Protein AF-A0AAU9IKX8-F1 (afdb_monomer_lite)

Foldseek 3Di:
DFFKKWKWWAAKFQDPDDLQQKKKFKDWPNRTQDIDRHDDPDDDTDTGIDTQFTKIKIFMDGNVGRPDTQWMAIETSPQDDAWAKDKDATGRDDPRYDDHDDPDHDRTIIIMTMHGPDPPPPPPPPPPDPDDDDDDDDPPPPPCPDDPDPPPDVDDDDVVVVVVVVVVVVVVVVVVVVVVVVVVVVVVVVVVVVVVVVVVVVVVVVVVVVVVVVVVVVVVVVVVVVVVVVVVVVVVVVVVVVVVVVVVVVVVVVVVVVVVVVVVVVVVVVVVVVVVVVVVVVVVVVVVVVVVVVVVVVVVVVVVVVVVVVVDDDDDDDDDDDDDPPVVVVVVVVVVVVVVVVVVVPPDD

Secondary structure (DSSP, 8-state):
---EEEEEEEEEES-SS-GGGEEEEEEETTEEEEEEPPPPTTS---PEEEESSSEEEEEEEESS-TT-EEEEEEEEGGGS-SEEEEEEE-BSSS--EESS--SS--SSEEEEEEEE-----------S--S---S------------------SS---HHHHHHHHHHHHHHHHHHHHHHHHHHHHHHHHHHHHHHHHHHHHHHHHHHHHHHHHHHHHHHHHHHHHHHHHHHHHHHHHHHHHHHHHHHHHHHHHHHHHHHHHHHHHHHHHHHHHHHHHHHHHHHHHHHHHHHHHHHHHHHHHHHHHHHHHT-S----------SSHHHHHHHHHHHHHHHHHSSSSS--

pLDDT: mean 78.67, std 20.87, range [32.53, 98.12]

Radius of gyration: 62.87 Å; chains: 1; bounding box: 114×40×208 Å

Structure (mmCIF, N/CA/C/O backbone):
data_AF-A0AAU9IKX8-F1
#
_entry.id   AF-A0AAU9IKX8-F1
#
loop_
_atom_site.group_PDB
_atom_site.id
_atom_site.type_symbol
_atom_site.label_atom_id
_atom_site.label_alt_id
_atom_site.label_comp_id
_atom_site.label_asym_id
_atom_site.label_entity_id
_atom_site.label_seq_id
_atom_site.pdbx_PDB_ins_code
_atom_site.Cartn_x
_atom_site.Cartn_y
_atom_site.Cartn_z
_atom_site.occupancy
_atom_site.B_iso_or_equiv
_atom_site.auth_seq_id
_atom_site.auth_comp_id
_atom_site.auth_asym_id
_atom_site.auth_atom_id
_atom_site.pdbx_PDB_model_num
ATOM 1 N N . MET A 1 1 ? 13.916 21.596 -32.631 1.00 48.94 1 MET A N 1
ATOM 2 C CA . MET A 1 1 ? 12.649 22.191 -32.149 1.00 48.94 1 MET A CA 1
ATOM 3 C C . MET A 1 1 ? 12.090 21.261 -31.090 1.00 48.94 1 MET A C 1
ATOM 5 O O . MET A 1 1 ? 12.202 20.059 -31.276 1.00 48.94 1 MET A O 1
ATOM 9 N N . LEU A 1 2 ? 11.573 21.786 -29.978 1.00 57.31 2 LEU A N 1
ATOM 10 C CA . LEU A 1 2 ? 10.832 20.969 -29.014 1.00 57.31 2 LEU A CA 1
ATOM 11 C C . LEU A 1 2 ? 9.481 20.627 -29.642 1.00 57.31 2 LEU A C 1
ATOM 13 O O . LEU A 1 2 ? 8.719 21.532 -29.983 1.00 57.31 2 LEU A O 1
ATOM 17 N N . ASP A 1 3 ? 9.218 19.340 -29.833 1.00 81.25 3 ASP A N 1
ATOM 18 C CA . ASP A 1 3 ? 7.903 18.874 -30.254 1.00 81.25 3 ASP A CA 1
ATOM 19 C C . ASP A 1 3 ? 6.925 19.008 -29.079 1.00 81.25 3 ASP A C 1
ATOM 21 O O . ASP A 1 3 ? 7.287 18.827 -27.914 1.00 81.25 3 ASP A O 1
ATOM 25 N N . PHE A 1 4 ? 5.677 19.356 -29.378 1.00 86.19 4 PHE A N 1
ATOM 26 C CA . PHE A 1 4 ? 4.633 19.549 -28.375 1.00 86.19 4 PHE A CA 1
ATOM 27 C C . PHE A 1 4 ? 3.416 18.686 -28.695 1.00 86.19 4 PHE A C 1
ATOM 29 O O . PHE A 1 4 ? 3.107 18.429 -29.860 1.00 86.19 4 PHE A O 1
ATOM 36 N N . ILE A 1 5 ? 2.707 18.286 -27.646 1.00 88.50 5 ILE A N 1
ATOM 37 C CA . ILE A 1 5 ? 1.466 17.520 -27.710 1.00 88.50 5 ILE A CA 1
ATOM 38 C C . ILE A 1 5 ? 0.361 18.381 -27.101 1.00 88.50 5 ILE A C 1
ATOM 40 O O . ILE A 1 5 ? 0.536 18.935 -26.016 1.00 88.50 5 ILE A O 1
ATOM 44 N N . ASP A 1 6 ? -0.766 18.496 -27.797 1.00 88.62 6 ASP A N 1
ATOM 45 C CA . ASP A 1 6 ? -1.966 19.122 -27.253 1.00 88.62 6 ASP A CA 1
ATOM 46 C C . ASP A 1 6 ? -2.792 18.026 -26.559 1.00 88.62 6 ASP A C 1
ATOM 48 O O . ASP A 1 6 ? -3.198 17.044 -27.185 1.00 88.62 6 ASP A O 1
ATOM 52 N N . LEU A 1 7 ? -3.004 18.173 -25.252 1.00 88.56 7 LEU A N 1
ATOM 53 C CA . LEU A 1 7 ? -3.772 17.248 -24.424 1.00 88.56 7 LEU A CA 1
ATOM 54 C C . LEU A 1 7 ? -5.061 17.878 -23.937 1.00 88.56 7 LEU A C 1
ATOM 56 O O . LEU A 1 7 ? -5.092 19.034 -23.525 1.00 88.56 7 LEU A O 1
ATOM 60 N N . GLN A 1 8 ? -6.105 17.068 -23.873 1.00 87.31 8 GLN A N 1
ATOM 61 C CA . GLN A 1 8 ? -7.363 17.469 -23.281 1.00 87.31 8 GLN A CA 1
ATOM 62 C C . GLN A 1 8 ? -7.895 16.383 -22.359 1.00 87.31 8 GLN A C 1
ATOM 64 O O . GLN A 1 8 ? -7.927 15.210 -22.720 1.00 87.31 8 GLN A O 1
ATOM 69 N N . VAL A 1 9 ? -8.353 16.784 -21.176 1.00 87.44 9 VAL A N 1
ATOM 70 C CA . VAL A 1 9 ? -9.091 15.908 -20.267 1.00 87.44 9 VAL A CA 1
ATOM 71 C C . VAL A 1 9 ? -10.572 15.970 -20.626 1.00 87.44 9 VAL A C 1
ATOM 73 O O . VAL A 1 9 ? -11.154 17.051 -20.662 1.00 87.44 9 VAL A O 1
ATOM 76 N N . ILE A 1 10 ? -11.169 14.812 -20.906 1.00 85.25 10 ILE A N 1
ATOM 77 C CA . ILE A 1 10 ? -12.567 14.703 -21.334 1.00 85.25 10 ILE A CA 1
ATOM 78 C C . ILE A 1 10 ? -13.464 14.386 -20.140 1.00 85.25 10 ILE A C 1
ATOM 80 O O . ILE A 1 10 ? -14.397 15.131 -19.862 1.00 85.25 10 ILE A O 1
ATOM 84 N N . ARG A 1 11 ? -13.183 13.289 -19.427 1.00 86.19 11 ARG A N 1
ATOM 85 C CA . ARG A 1 11 ? -13.995 12.828 -18.289 1.00 86.19 11 ARG A CA 1
ATOM 86 C C . ARG A 1 11 ? -13.206 11.941 -17.331 1.00 86.19 11 ARG A C 1
ATOM 88 O O . ARG A 1 11 ? -12.179 11.382 -17.712 1.00 86.19 11 ARG A O 1
ATOM 95 N N . ILE A 1 12 ? -13.730 11.775 -16.121 1.00 88.00 12 ILE A N 1
ATOM 96 C CA . ILE A 1 12 ? -13.229 10.855 -15.092 1.00 88.00 12 ILE A CA 1
ATOM 97 C C . ILE A 1 12 ? -14.340 9.876 -14.725 1.00 88.00 12 ILE A C 1
ATOM 99 O O . ILE A 1 12 ? -15.501 10.267 -14.647 1.00 88.00 12 ILE A O 1
ATOM 103 N N . GLU A 1 13 ? -13.978 8.617 -14.493 1.00 88.69 13 GLU A N 1
ATOM 104 C CA . GLU A 1 13 ? -14.878 7.572 -14.004 1.00 88.69 13 GLU A CA 1
ATOM 105 C C . GLU A 1 13 ? -14.294 6.884 -12.762 1.00 88.69 13 GLU A C 1
ATOM 107 O O . GLU A 1 13 ? -13.076 6.856 -12.570 1.00 88.69 13 GLU A O 1
ATOM 112 N N . GLY A 1 14 ? -15.177 6.311 -11.936 1.00 83.94 14 GLY A N 1
ATOM 113 C CA . GLY A 1 14 ? -14.803 5.477 -10.788 1.00 83.94 14 GLY A CA 1
ATOM 114 C C . GLY A 1 14 ? -14.419 6.233 -9.516 1.00 83.94 14 GLY A C 1
ATOM 115 O O . GLY A 1 14 ? -13.863 5.629 -8.606 1.00 83.94 14 GLY A O 1
ATOM 116 N N . ILE A 1 15 ? -14.701 7.534 -9.439 1.00 84.50 15 ILE A N 1
ATOM 117 C CA . ILE A 1 15 ? -14.498 8.351 -8.239 1.00 84.50 15 ILE A CA 1
ATOM 118 C C . ILE A 1 15 ? -15.866 8.668 -7.615 1.00 84.50 15 ILE A C 1
ATOM 120 O O . ILE A 1 15 ? -16.775 9.086 -8.326 1.00 84.50 15 ILE A O 1
ATOM 124 N N . GLU A 1 16 ? -16.005 8.499 -6.296 1.00 82.25 16 GLU A N 1
ATOM 125 C CA . GLU A 1 16 ? -17.230 8.779 -5.516 1.00 82.25 16 GLU A CA 1
ATOM 126 C C . GLU A 1 16 ? -17.467 10.289 -5.286 1.00 82.25 16 GLU A C 1
ATOM 128 O O . GLU A 1 16 ? -17.762 10.727 -4.178 1.00 82.25 16 GLU A O 1
ATOM 133 N N . TYR A 1 17 ? -17.300 11.110 -6.322 1.00 82.44 17 TYR A N 1
ATOM 134 C CA . TYR A 1 17 ? -17.540 12.555 -6.282 1.00 82.44 17 TYR A CA 1
ATOM 135 C C . TYR A 1 17 ? -18.200 13.008 -7.585 1.00 82.44 17 TYR A C 1
ATOM 137 O O . TYR A 1 17 ? -17.983 12.403 -8.638 1.00 82.44 17 TYR A O 1
ATOM 145 N N . ASP A 1 18 ? -18.992 14.082 -7.523 1.00 79.38 18 ASP A N 1
ATOM 146 C CA . ASP A 1 18 ? -19.549 14.704 -8.724 1.00 79.38 18 ASP A CA 1
ATOM 147 C C . ASP A 1 18 ? -18.392 15.205 -9.616 1.00 79.38 18 ASP A C 1
ATOM 149 O O . ASP A 1 18 ? -17.493 15.888 -9.115 1.00 79.38 18 ASP A O 1
ATOM 153 N N . PRO A 1 19 ? -18.368 14.892 -10.927 1.00 73.75 19 PRO A N 1
ATOM 154 C CA . PRO A 1 19 ? -17.383 15.438 -11.858 1.00 73.75 19 PRO A CA 1
ATOM 155 C C . PRO A 1 19 ? -17.226 16.965 -11.797 1.00 73.75 19 PRO A C 1
ATOM 157 O O . PRO A 1 19 ? -16.128 17.458 -12.053 1.00 73.75 19 PRO A O 1
ATOM 160 N N . ALA A 1 20 ? -18.286 17.703 -11.439 1.00 75.88 20 ALA A N 1
ATOM 161 C CA . ALA A 1 20 ? -18.247 19.156 -11.264 1.00 75.88 20 ALA A CA 1
ATOM 162 C C . ALA A 1 20 ? -17.374 19.607 -10.075 1.00 75.88 20 ALA A C 1
ATOM 164 O O . ALA A 1 20 ? -16.798 20.697 -10.109 1.00 75.88 20 ALA A O 1
ATOM 165 N N . ASP A 1 21 ? -17.224 18.753 -9.062 1.00 84.31 21 ASP A N 1
ATOM 166 C CA . ASP A 1 21 ? -16.433 19.012 -7.856 1.00 84.31 21 ASP A CA 1
ATOM 167 C C . ASP A 1 21 ? -14.983 18.533 -7.982 1.00 84.31 21 ASP A C 1
ATOM 169 O O . ASP A 1 21 ? -14.194 18.643 -7.037 1.00 84.31 21 ASP A O 1
ATOM 173 N N . LEU A 1 22 ? -14.604 18.007 -9.147 1.00 85.38 22 LEU A N 1
ATOM 174 C CA . LEU A 1 22 ? -13.273 17.485 -9.407 1.00 85.38 22 LEU A CA 1
ATOM 175 C C . LEU A 1 22 ? -12.443 18.452 -10.244 1.00 85.38 22 LEU A C 1
ATOM 177 O O . LEU A 1 22 ? -12.910 19.144 -11.146 1.00 85.38 22 LEU A O 1
ATOM 181 N N . SER A 1 23 ? -11.146 18.457 -9.969 1.00 87.00 23 SER A N 1
ATOM 182 C CA . SER A 1 23 ? -10.163 19.131 -10.801 1.00 87.00 23 SER A CA 1
ATOM 183 C C . SER A 1 23 ? -8.954 18.246 -11.038 1.00 87.00 23 SER A C 1
ATOM 185 O O . SER A 1 23 ? -8.508 17.542 -10.133 1.00 87.00 23 SER A O 1
ATOM 187 N N . VAL A 1 24 ? -8.424 18.301 -12.256 1.00 88.81 24 VAL A N 1
ATOM 188 C CA . VAL A 1 24 ? -7.219 17.588 -12.672 1.00 88.81 24 VAL A CA 1
ATOM 189 C C . VAL A 1 24 ? -6.121 18.602 -12.921 1.00 88.81 24 VAL A C 1
ATOM 191 O O . VAL A 1 24 ? -6.215 19.431 -13.826 1.00 88.81 24 VAL A O 1
ATOM 194 N N . SER A 1 25 ? -5.064 18.526 -12.131 1.00 89.69 25 SER A N 1
ATOM 195 C CA . SER A 1 25 ? -3.839 19.277 -12.378 1.00 89.69 25 SER A CA 1
ATOM 196 C C . SER A 1 25 ? -2.896 18.443 -13.238 1.00 89.69 25 SER A C 1
ATOM 198 O O . SER A 1 25 ? -2.649 17.278 -12.927 1.00 89.69 25 SER A O 1
ATOM 200 N N . LEU A 1 26 ? -2.361 19.047 -14.299 1.00 90.00 26 LEU A N 1
ATOM 201 C CA . LEU A 1 26 ? -1.298 18.474 -15.120 1.00 90.00 26 LEU A CA 1
ATOM 202 C C . LEU A 1 26 ? 0.035 19.057 -14.658 1.00 90.00 26 LEU A C 1
ATOM 204 O O . LEU A 1 26 ? 0.249 20.272 -14.716 1.00 90.00 26 LEU A O 1
ATOM 208 N N . ILE A 1 27 ? 0.928 18.187 -14.205 1.00 89.62 27 ILE A N 1
ATOM 209 C CA . ILE A 1 27 ? 2.244 18.540 -13.680 1.00 89.62 27 ILE A CA 1
ATOM 210 C C . ILE A 1 27 ? 3.300 17.895 -14.575 1.00 89.62 27 ILE A C 1
ATOM 212 O O . ILE A 1 27 ? 3.215 16.709 -14.877 1.00 89.62 27 ILE A O 1
ATOM 216 N N . THR A 1 28 ? 4.302 18.661 -14.993 1.00 88.12 28 THR A N 1
ATOM 217 C CA . THR A 1 28 ? 5.484 18.135 -15.690 1.00 88.12 28 THR A CA 1
ATOM 218 C C . THR A 1 28 ? 6.737 18.630 -15.001 1.00 88.12 28 THR A C 1
ATOM 220 O O . THR A 1 28 ? 6.802 19.818 -14.680 1.00 88.12 28 THR A O 1
ATOM 223 N N . ASP A 1 29 ? 7.730 17.766 -14.799 1.00 79.12 29 ASP A N 1
ATOM 224 C CA . ASP A 1 29 ? 9.023 18.137 -14.203 1.00 79.12 29 ASP A CA 1
ATOM 225 C C . ASP A 1 29 ? 8.860 19.002 -12.931 1.00 79.12 29 ASP A C 1
ATOM 227 O O . ASP A 1 29 ? 9.505 20.035 -12.753 1.00 79.12 29 ASP A O 1
ATOM 231 N N . SER A 1 30 ? 7.920 18.602 -12.064 1.00 76.31 30 SER A N 1
ATOM 232 C CA . SER A 1 30 ? 7.558 19.284 -10.808 1.00 76.31 30 SER A CA 1
ATOM 233 C C . SER A 1 30 ? 6.915 20.675 -10.949 1.00 76.31 30 SER A C 1
ATOM 235 O O . SER A 1 30 ? 6.784 21.399 -9.961 1.00 76.31 30 SER A O 1
ATOM 237 N N . LYS A 1 31 ? 6.455 21.056 -12.146 1.00 84.25 31 LYS A N 1
ATOM 238 C CA . LYS A 1 31 ? 5.725 22.305 -12.403 1.00 84.25 31 LYS A CA 1
ATOM 239 C C . LYS A 1 31 ? 4.304 22.031 -12.888 1.00 84.25 31 LYS A C 1
ATOM 241 O O . LYS A 1 31 ? 4.094 21.303 -13.852 1.00 84.25 31 LYS A O 1
ATOM 246 N N . CYS A 1 32 ? 3.319 22.665 -12.253 1.00 84.94 32 CYS A N 1
ATOM 247 C CA . CYS A 1 32 ? 1.939 22.653 -12.736 1.00 84.94 32 CYS A CA 1
ATOM 248 C C . CYS A 1 32 ? 1.845 23.461 -14.042 1.00 84.94 32 CYS A C 1
ATOM 250 O O . CYS A 1 32 ? 2.102 24.667 -14.038 1.00 84.94 32 CYS A O 1
ATOM 252 N N . ILE A 1 33 ? 1.511 22.797 -15.151 1.00 85.19 33 ILE A N 1
ATOM 253 C CA . ILE A 1 33 ? 1.313 23.441 -16.460 1.00 85.19 33 ILE A CA 1
ATOM 254 C C . ILE A 1 33 ? -0.120 23.956 -16.594 1.00 85.19 33 ILE A C 1
ATOM 256 O O . ILE A 1 33 ? -0.352 24.985 -17.225 1.00 85.19 33 ILE A O 1
ATOM 260 N N . GLY A 1 34 ? -1.089 23.266 -15.998 1.00 80.81 34 GLY A N 1
ATOM 261 C CA . GLY A 1 34 ? -2.477 23.686 -16.085 1.00 80.81 34 GLY A CA 1
ATOM 262 C C . GLY A 1 34 ? -3.403 22.871 -15.204 1.00 80.81 34 GLY A C 1
ATOM 263 O O . GLY A 1 34 ? -3.072 21.775 -14.753 1.00 80.81 34 GLY A O 1
ATOM 264 N N . LYS A 1 35 ? -4.581 23.440 -14.969 1.00 81.25 35 LYS A N 1
ATOM 265 C CA . LYS A 1 35 ? -5.670 22.821 -14.222 1.00 81.25 35 LYS A CA 1
ATOM 266 C C . LYS A 1 35 ? -6.876 22.723 -15.144 1.00 81.25 35 LYS A C 1
ATOM 268 O O . LYS A 1 35 ? -7.284 23.725 -15.725 1.00 81.25 35 LYS A O 1
ATOM 273 N N . VAL A 1 36 ? -7.417 21.521 -15.280 1.00 79.94 36 VAL A N 1
ATOM 274 C CA . VAL A 1 36 ? -8.594 21.229 -16.099 1.00 79.94 36 VAL A CA 1
ATOM 275 C C . VAL A 1 36 ? -9.702 20.733 -15.193 1.00 79.94 36 VAL A C 1
ATOM 277 O O . VAL A 1 36 ? -9.460 19.991 -14.242 1.00 79.94 36 VAL A O 1
ATOM 280 N N . TYR A 1 37 ? -10.923 21.137 -15.500 1.00 76.56 37 TYR A N 1
ATOM 281 C CA . TYR A 1 37 ? -12.118 20.612 -14.863 1.00 76.56 37 TYR A CA 1
ATOM 282 C C . TYR A 1 37 ? -12.714 19.575 -15.819 1.00 76.56 37 TYR A C 1
ATOM 284 O O . TYR A 1 37 ? -12.880 19.899 -17.000 1.00 76.56 37 TYR A O 1
ATOM 292 N N . PRO A 1 38 ? -12.956 18.328 -15.375 1.00 67.69 38 PRO A N 1
ATOM 293 C CA . PRO A 1 38 ? -13.608 17.321 -16.202 1.00 67.69 38 PRO A CA 1
ATOM 294 C C . PRO A 1 38 ? -14.918 17.895 -16.742 1.00 67.69 38 PRO A C 1
ATOM 296 O O . PRO A 1 38 ? -15.708 18.463 -15.992 1.00 67.69 38 PRO A O 1
ATOM 299 N N . LEU A 1 39 ? -15.121 17.813 -18.053 1.00 64.00 39 LEU A N 1
ATOM 300 C CA . LEU A 1 39 ? -16.235 18.497 -18.697 1.00 64.00 39 LEU A CA 1
ATOM 301 C C . LEU A 1 39 ? -17.561 17.851 -18.263 1.00 64.00 39 LEU A C 1
ATOM 303 O O . LEU A 1 39 ? -17.797 16.673 -18.533 1.00 64.00 39 LEU A O 1
ATOM 307 N N . SER A 1 40 ? -18.463 18.635 -17.661 1.00 52.22 40 SER A N 1
ATOM 308 C CA . SER A 1 40 ? -19.894 18.400 -17.865 1.00 52.22 40 SER A CA 1
ATOM 309 C C . SER A 1 40 ? -20.217 18.838 -19.299 1.00 52.22 40 SER A C 1
ATOM 311 O O . SER A 1 40 ? -19.532 19.697 -19.850 1.00 52.22 40 SER A O 1
ATOM 313 N N . GLN A 1 41 ? -21.184 18.191 -19.943 1.00 50.03 41 GLN A N 1
ATOM 314 C CA . GLN A 1 41 ? -21.373 18.068 -21.402 1.00 50.03 41 GLN A CA 1
ATOM 315 C C . GLN A 1 41 ? -21.465 19.369 -22.256 1.00 50.03 41 GLN A C 1
ATOM 317 O O . GLN A 1 41 ? -21.801 19.272 -23.432 1.00 50.03 41 GLN A O 1
ATOM 322 N N . ALA A 1 42 ? -21.174 20.568 -21.735 1.00 46.31 42 ALA A N 1
ATOM 323 C CA . ALA A 1 42 ? -21.520 21.851 -22.352 1.00 46.31 42 ALA A CA 1
ATOM 324 C C . ALA A 1 42 ? -20.424 22.948 -22.412 1.00 46.31 42 ALA A C 1
ATOM 326 O O . ALA A 1 42 ? -20.766 24.068 -22.776 1.00 46.31 42 ALA A O 1
ATOM 327 N N . ASN A 1 43 ? -19.141 22.699 -22.102 1.00 46.59 43 ASN A N 1
ATOM 328 C CA . ASN A 1 43 ? -18.117 23.770 -22.075 1.00 46.59 43 ASN A CA 1
ATOM 329 C C . ASN A 1 43 ? -16.962 23.621 -23.083 1.00 46.59 43 ASN A C 1
ATOM 331 O O . ASN A 1 43 ? -16.547 22.516 -23.433 1.00 46.59 43 ASN A O 1
ATOM 335 N N . GLU A 1 44 ? -16.450 24.775 -23.532 1.00 55.03 44 GLU A N 1
ATOM 336 C CA . GLU A 1 44 ? -15.423 24.927 -24.568 1.00 55.03 44 GLU A CA 1
ATOM 337 C C . GLU A 1 44 ? -14.104 24.206 -24.243 1.00 55.03 44 GLU A C 1
ATOM 339 O O . GLU A 1 44 ? -13.563 24.246 -23.135 1.00 55.03 44 GLU A O 1
ATOM 344 N N . MET A 1 45 ? -13.592 23.531 -25.272 1.00 58.41 45 MET A N 1
ATOM 345 C CA . MET A 1 45 ? -12.433 22.648 -25.249 1.00 58.41 45 MET A CA 1
ATOM 346 C C . MET A 1 45 ? -11.136 23.468 -25.269 1.00 58.41 45 MET A C 1
ATOM 348 O O . MET A 1 45 ? -10.733 23.951 -26.324 1.00 58.41 45 MET A O 1
ATOM 352 N N . ASN A 1 46 ? -10.448 23.585 -24.131 1.00 66.50 46 ASN A N 1
ATOM 353 C CA . ASN A 1 46 ? -9.117 24.197 -24.072 1.00 66.50 46 ASN A CA 1
ATOM 354 C C . ASN A 1 46 ? -8.030 23.116 -23.966 1.00 66.50 46 ASN A C 1
ATOM 356 O O . ASN A 1 46 ? -7.805 22.585 -22.874 1.00 66.50 46 ASN A O 1
ATOM 360 N N . PRO A 1 47 ? -7.351 22.759 -25.073 1.00 79.50 47 PRO A N 1
ATOM 361 C CA . PRO A 1 47 ? -6.223 21.843 -25.015 1.00 79.50 47 PRO A CA 1
ATOM 362 C C . PRO A 1 47 ? -5.036 22.488 -24.288 1.00 79.50 47 PRO A C 1
ATOM 364 O O . PRO A 1 47 ? -4.688 23.645 -24.525 1.00 79.50 47 PRO A O 1
ATOM 367 N N . ILE A 1 48 ? -4.380 21.715 -23.426 1.00 86.06 48 ILE A N 1
ATOM 368 C CA . ILE A 1 48 ? -3.133 22.090 -22.765 1.00 86.06 48 ILE A CA 1
ATOM 369 C C . ILE A 1 48 ? -1.970 21.578 -23.603 1.00 86.06 48 ILE A C 1
ATOM 371 O O . ILE A 1 48 ? -1.861 20.385 -23.883 1.00 86.06 48 ILE A O 1
ATOM 375 N N . ARG A 1 49 ? -1.068 22.487 -23.962 1.00 88.19 49 ARG A N 1
ATOM 376 C CA . ARG A 1 49 ? 0.138 22.166 -24.717 1.00 88.19 49 ARG A CA 1
ATOM 377 C C . ARG A 1 49 ? 1.254 21.727 -23.773 1.00 88.19 49 ARG A C 1
ATOM 379 O O . ARG A 1 49 ? 1.673 22.504 -22.917 1.00 88.19 49 ARG A O 1
ATOM 386 N N . ILE A 1 50 ? 1.756 20.511 -23.959 1.00 88.12 50 ILE A N 1
ATOM 387 C CA . ILE A 1 50 ? 2.842 19.931 -23.159 1.00 88.12 50 ILE A CA 1
ATOM 388 C C . ILE A 1 50 ? 4.033 19.505 -24.037 1.00 88.12 50 ILE A C 1
ATOM 390 O O . ILE A 1 50 ? 3.844 19.257 -25.231 1.00 88.12 50 ILE A O 1
ATOM 394 N N . PRO A 1 51 ? 5.262 19.419 -23.495 1.00 88.25 51 PRO A N 1
ATOM 395 C CA . PRO A 1 51 ? 6.407 18.869 -24.223 1.00 88.25 51 PRO A CA 1
ATOM 396 C C . PRO A 1 51 ? 6.202 17.396 -24.612 1.00 88.25 51 PRO A C 1
ATOM 398 O O . PRO A 1 51 ? 5.626 16.615 -23.858 1.00 88.25 51 PRO A O 1
ATOM 401 N N . SER A 1 52 ? 6.707 16.992 -25.778 1.00 85.50 52 SER A N 1
ATOM 402 C CA . SER A 1 52 ? 6.615 15.607 -26.269 1.00 85.50 52 SER A CA 1
ATOM 403 C C . SER A 1 52 ? 7.530 14.611 -25.551 1.00 85.50 52 SER A C 1
ATOM 405 O O . SER A 1 52 ? 7.337 13.408 -25.693 1.00 85.50 52 SER A O 1
ATOM 407 N N . LEU A 1 53 ? 8.512 15.096 -24.786 1.00 88.44 53 LEU A N 1
ATOM 408 C CA . LEU A 1 53 ? 9.493 14.299 -24.048 1.00 88.44 53 LEU A CA 1
ATOM 409 C C . LEU A 1 53 ? 9.573 14.814 -22.606 1.00 88.44 53 LEU A C 1
ATOM 411 O O . LEU A 1 53 ? 10.419 15.649 -22.294 1.00 88.44 53 LEU A O 1
ATOM 415 N N . CYS A 1 54 ? 8.673 14.354 -21.738 1.00 89.31 54 CYS A N 1
ATOM 416 C CA . CYS A 1 54 ? 8.693 14.678 -20.310 1.00 89.31 54 CYS A CA 1
ATOM 417 C C . CYS A 1 54 ? 7.979 13.606 -19.474 1.00 89.31 54 CYS A C 1
ATOM 419 O O . CYS A 1 54 ? 7.316 12.709 -20.007 1.00 89.31 54 CYS A O 1
ATOM 421 N N . TYR A 1 55 ? 8.109 13.717 -18.151 1.00 91.56 55 TYR A N 1
ATOM 422 C CA . TYR A 1 55 ? 7.213 13.030 -17.228 1.00 91.56 55 TYR A CA 1
ATOM 423 C C . TYR A 1 55 ? 5.971 13.886 -17.014 1.00 91.56 55 TYR A C 1
ATOM 425 O O . TYR A 1 55 ? 6.067 15.036 -16.589 1.00 91.56 55 TYR A O 1
ATOM 433 N N . LEU A 1 56 ? 4.811 13.312 -17.305 1.00 91.88 56 LEU A N 1
ATOM 434 C CA . LEU A 1 56 ? 3.509 13.919 -17.112 1.00 91.88 56 LEU A CA 1
ATOM 435 C C . LEU A 1 56 ? 2.806 13.243 -15.942 1.00 91.88 56 LEU A C 1
ATOM 437 O O . LEU A 1 56 ? 2.569 12.037 -15.964 1.00 91.88 56 LEU A O 1
ATOM 441 N N . GLN A 1 57 ? 2.431 14.036 -14.951 1.00 92.81 57 GLN A N 1
ATOM 442 C CA . GLN A 1 57 ? 1.633 13.600 -13.822 1.00 92.81 57 GLN A CA 1
ATOM 443 C C . GLN A 1 57 ? 0.246 14.239 -13.883 1.00 92.81 57 GLN A C 1
ATOM 445 O O . GLN A 1 57 ? 0.107 15.459 -13.988 1.00 92.81 57 GLN A O 1
ATOM 450 N N . PHE A 1 58 ? -0.784 13.405 -13.792 1.00 92.06 58 PHE A N 1
ATOM 451 C CA . PHE A 1 58 ? -2.160 13.830 -13.577 1.00 92.06 58 PHE A CA 1
ATOM 452 C C . PHE A 1 58 ? -2.479 13.687 -12.094 1.00 92.06 58 PHE A C 1
ATOM 454 O O . PHE A 1 58 ? -2.272 12.621 -11.519 1.00 92.06 58 PHE A O 1
ATOM 461 N N . VAL A 1 59 ? -2.994 14.749 -11.478 1.00 91.25 59 VAL A N 1
ATOM 462 C CA . VAL A 1 59 ? -3.383 14.754 -10.063 1.00 91.25 59 VAL A CA 1
ATOM 463 C C . VAL A 1 59 ? -4.828 15.210 -9.943 1.00 91.25 59 VAL A C 1
ATOM 465 O O . VAL A 1 59 ? -5.148 16.345 -10.294 1.00 91.25 59 VAL A O 1
ATOM 468 N N . THR A 1 60 ? -5.685 14.342 -9.415 1.00 89.69 60 THR A N 1
ATOM 469 C CA . THR A 1 60 ? -7.108 14.622 -9.204 1.00 89.69 60 THR A CA 1
ATOM 470 C C . THR A 1 60 ? -7.351 15.090 -7.773 1.00 89.69 60 THR A C 1
ATOM 472 O O . THR A 1 60 ? -6.929 14.439 -6.813 1.00 89.69 60 THR A O 1
ATOM 475 N N . LYS A 1 61 ? -8.047 16.220 -7.627 1.00 89.44 61 LYS A N 1
ATOM 476 C CA . LYS A 1 61 ? -8.337 16.884 -6.348 1.00 89.44 61 LYS A CA 1
ATOM 477 C C . LYS A 1 61 ? -9.782 17.357 -6.287 1.00 89.44 61 LYS A C 1
ATOM 479 O O . LYS A 1 61 ? -10.342 17.737 -7.317 1.00 89.44 61 LYS A O 1
ATOM 484 N N . ILE A 1 62 ? -10.332 17.420 -5.076 1.00 87.00 62 ILE A N 1
ATOM 485 C CA . ILE A 1 62 ? -11.642 18.031 -4.823 1.00 87.00 62 ILE A CA 1
ATOM 486 C C . ILE A 1 62 ? -11.485 19.555 -4.889 1.00 87.00 62 ILE A C 1
ATOM 488 O O . ILE A 1 62 ? -10.553 20.118 -4.311 1.00 87.00 62 ILE A O 1
ATOM 492 N N . VAL A 1 63 ? -12.386 20.241 -5.590 1.00 83.06 63 VAL A N 1
ATOM 493 C CA . VAL A 1 63 ? -12.339 21.700 -5.774 1.00 83.06 63 VAL A CA 1
ATOM 494 C C . VAL A 1 63 ? -12.437 22.446 -4.441 1.00 83.06 63 VAL A C 1
ATOM 496 O O . VAL A 1 63 ? -11.705 23.420 -4.247 1.00 83.06 63 VAL A O 1
ATOM 499 N N . SER A 1 64 ? -13.278 21.967 -3.518 1.00 81.25 64 SER A N 1
ATOM 500 C CA . SER A 1 64 ? -13.443 22.518 -2.165 1.00 81.25 64 SER A CA 1
ATOM 501 C C . SER A 1 64 ? -12.252 22.239 -1.238 1.00 81.25 64 SER A C 1
ATOM 503 O O . SER A 1 64 ? -11.968 23.044 -0.353 1.00 81.25 64 SER A O 1
ATOM 505 N N . HIS A 1 65 ? -11.513 21.148 -1.467 1.00 78.94 65 HIS A N 1
ATOM 506 C CA . HIS A 1 65 ? -10.378 20.710 -0.647 1.00 78.94 65 HIS A CA 1
ATOM 507 C C . HIS A 1 65 ? -9.126 20.499 -1.507 1.00 78.94 65 HIS A C 1
ATOM 509 O O . HIS A 1 65 ? -8.655 19.381 -1.708 1.00 78.94 65 HIS A O 1
ATOM 515 N N . GLN A 1 66 ? -8.555 21.600 -2.007 1.00 70.06 66 GLN A N 1
ATOM 516 C CA . GLN A 1 66 ? -7.439 21.575 -2.968 1.00 70.06 66 GLN A CA 1
ATOM 517 C C . GLN A 1 66 ? -6.127 20.970 -2.428 1.00 70.06 66 GLN A C 1
ATOM 519 O O . GLN A 1 66 ? -5.196 20.721 -3.202 1.00 70.06 66 GLN A O 1
ATOM 524 N N . GLU A 1 67 ? -6.022 20.734 -1.123 1.00 73.50 67 GLU A N 1
ATOM 525 C CA . GLU A 1 67 ? -4.858 20.090 -0.505 1.00 73.50 67 GLU A CA 1
ATOM 526 C C . GLU A 1 67 ? -4.945 18.559 -0.540 1.00 73.50 67 GLU A C 1
ATOM 528 O O . GLU A 1 67 ? -3.913 17.891 -0.565 1.00 73.50 67 GLU A O 1
ATOM 533 N N . GLN A 1 68 ? -6.152 17.992 -0.635 1.00 83.19 68 GLN A N 1
ATOM 534 C CA . GLN A 1 68 ? -6.349 16.547 -0.625 1.00 83.19 68 GLN A CA 1
ATOM 535 C C . GLN A 1 68 ? -6.247 15.968 -2.040 1.00 83.19 68 GLN A C 1
ATOM 537 O O . GLN A 1 68 ? -7.052 16.266 -2.926 1.00 83.19 68 GLN A O 1
ATOM 542 N N . ILE A 1 69 ? -5.244 15.115 -2.249 1.00 86.94 69 ILE A N 1
ATOM 543 C CA . ILE A 1 69 ? -5.095 14.326 -3.473 1.00 86.94 69 ILE A CA 1
ATOM 544 C C . ILE A 1 69 ? -5.986 13.091 -3.353 1.00 86.94 69 ILE A C 1
ATOM 546 O O . ILE A 1 69 ? -5.859 12.325 -2.402 1.00 86.94 69 ILE A O 1
ATOM 550 N N . ILE A 1 70 ? -6.884 12.907 -4.320 1.00 88.50 70 ILE A N 1
ATOM 551 C CA . ILE A 1 70 ? -7.771 11.738 -4.387 1.00 88.50 70 ILE A CA 1
ATOM 552 C C . ILE A 1 70 ? -7.077 10.605 -5.136 1.00 88.50 70 ILE A C 1
ATOM 554 O O . ILE A 1 70 ? -7.133 9.445 -4.740 1.00 88.50 70 ILE A O 1
ATOM 558 N N . SER A 1 71 ? -6.466 10.947 -6.267 1.00 90.12 71 SER A N 1
ATOM 559 C CA . SER A 1 71 ? -5.756 9.998 -7.110 1.00 90.12 71 SER A CA 1
ATOM 560 C C . SER A 1 71 ? -4.719 10.699 -7.971 1.00 90.12 71 SER A C 1
ATOM 562 O O . SER A 1 71 ? -4.840 11.893 -8.267 1.00 90.12 71 SER A O 1
ATOM 564 N N . SER A 1 72 ? -3.713 9.947 -8.394 1.00 92.31 72 SER A N 1
ATOM 565 C CA . SER A 1 72 ? -2.709 10.414 -9.334 1.00 92.31 72 SER A CA 1
ATOM 566 C C . SER A 1 72 ? -2.233 9.303 -10.263 1.00 92.31 72 SER A C 1
ATOM 568 O O . SER A 1 72 ? -2.481 8.116 -10.040 1.00 92.31 72 SER A O 1
ATOM 570 N N . VAL A 1 73 ? -1.591 9.712 -11.352 1.00 93.38 73 VAL A N 1
ATOM 571 C CA . VAL A 1 73 ? -0.828 8.840 -12.247 1.00 93.38 73 VAL A CA 1
ATOM 572 C C . VAL A 1 73 ? 0.298 9.647 -12.870 1.00 93.38 73 VAL A C 1
ATOM 574 O O . VAL A 1 73 ? 0.077 10.758 -13.348 1.00 93.38 73 VAL A O 1
ATOM 577 N N . THR A 1 74 ? 1.492 9.076 -12.879 1.00 93.38 74 THR A N 1
ATOM 578 C CA . THR A 1 74 ? 2.687 9.613 -13.518 1.00 93.38 74 THR A CA 1
ATOM 579 C C . THR A 1 74 ? 3.037 8.728 -14.707 1.00 93.38 74 THR A C 1
ATOM 581 O O . THR A 1 74 ? 3.056 7.505 -14.600 1.00 93.38 74 THR A O 1
ATOM 584 N N . LEU A 1 75 ? 3.315 9.321 -15.862 1.00 93.12 75 LEU A N 1
ATOM 585 C CA . LEU A 1 75 ? 3.706 8.589 -17.061 1.00 93.12 75 LEU A CA 1
ATOM 586 C C . LEU A 1 75 ? 4.723 9.357 -17.892 1.00 93.12 75 LEU A C 1
ATOM 588 O O . LEU A 1 75 ? 4.804 10.581 -17.853 1.00 93.12 75 LEU A O 1
ATOM 592 N N . GLN A 1 76 ? 5.488 8.617 -18.677 1.00 92.00 76 GLN A N 1
ATOM 593 C CA . GLN A 1 76 ? 6.351 9.163 -19.715 1.00 92.00 76 GLN A CA 1
ATOM 594 C C . GLN A 1 76 ? 5.525 9.491 -20.960 1.00 92.00 76 GLN A C 1
ATOM 596 O O . GLN A 1 76 ? 4.814 8.627 -21.467 1.00 92.00 76 GLN A O 1
ATOM 601 N N . THR A 1 77 ? 5.605 10.712 -21.493 1.00 89.50 77 THR A N 1
ATOM 602 C CA . THR A 1 77 ? 4.777 11.118 -22.647 1.00 89.50 77 THR A CA 1
ATOM 603 C C . THR A 1 77 ? 5.006 10.273 -23.904 1.00 89.50 77 THR A C 1
ATOM 605 O O . THR A 1 77 ? 4.116 10.209 -24.750 1.00 89.50 77 THR A O 1
ATOM 608 N N . GLN A 1 78 ? 6.131 9.551 -24.005 1.00 89.38 78 GLN A N 1
ATOM 609 C CA . GLN A 1 78 ? 6.405 8.624 -25.109 1.00 89.38 78 GLN A CA 1
ATOM 610 C C . GLN A 1 78 ? 5.439 7.431 -25.176 1.00 89.38 78 GLN A C 1
ATOM 612 O O . GLN A 1 78 ? 5.313 6.825 -26.239 1.00 89.38 78 GLN A O 1
ATOM 617 N N . ILE A 1 79 ? 4.767 7.076 -24.072 1.00 90.81 79 ILE A N 1
ATOM 618 C CA . ILE A 1 79 ? 3.825 5.945 -24.059 1.00 90.81 79 ILE A CA 1
ATOM 619 C C . ILE A 1 79 ? 2.451 6.324 -24.623 1.00 90.81 79 ILE A C 1
ATOM 621 O O . ILE A 1 79 ? 1.642 5.439 -24.898 1.00 90.81 79 ILE A O 1
ATOM 625 N N . LEU A 1 80 ? 2.165 7.625 -24.765 1.00 89.44 80 LEU A N 1
ATOM 626 C CA . LEU A 1 80 ? 0.894 8.120 -25.283 1.00 89.44 80 LEU A CA 1
ATOM 627 C C . LEU A 1 80 ? 0.746 7.784 -26.777 1.00 89.44 80 LEU A C 1
ATOM 629 O O . LEU A 1 80 ? 1.718 7.882 -27.534 1.00 89.44 80 LEU A O 1
ATOM 633 N N . PRO A 1 81 ? -0.466 7.432 -27.247 1.00 88.12 81 PRO A N 1
ATOM 634 C CA . PRO A 1 81 ? -0.714 7.298 -28.675 1.00 88.12 81 PRO A CA 1
ATOM 635 C C . PRO A 1 81 ? -0.522 8.641 -29.392 1.00 88.12 81 PRO A C 1
ATOM 637 O O . PRO A 1 81 ? -0.636 9.715 -28.802 1.00 88.12 81 PRO A O 1
ATOM 640 N N . LYS A 1 82 ? -0.241 8.581 -30.699 1.00 83.06 82 LYS A N 1
ATOM 641 C CA . LYS A 1 82 ? 0.033 9.776 -31.517 1.00 83.06 82 LYS A CA 1
ATOM 642 C C . LYS A 1 82 ? -1.165 10.729 -31.595 1.00 83.06 82 LYS A C 1
ATOM 644 O O . LYS A 1 82 ? -0.979 11.942 -31.587 1.00 83.06 82 LYS A O 1
ATOM 649 N N . GLU A 1 83 ? -2.373 10.188 -31.692 1.00 89.25 83 GLU A N 1
ATOM 650 C CA . GLU A 1 83 ? -3.619 10.950 -31.741 1.00 89.25 83 GLU A CA 1
ATOM 651 C C . GLU A 1 83 ? -4.778 10.075 -31.251 1.00 89.25 83 GLU A C 1
ATOM 653 O O . GLU A 1 83 ? -4.713 8.846 -31.340 1.00 89.25 83 GLU A O 1
ATOM 658 N N . GLY A 1 84 ? -5.834 10.712 -30.748 1.00 88.50 84 GLY A N 1
ATOM 659 C CA . GLY A 1 84 ? -7.098 10.064 -30.417 1.00 88.50 84 GLY A CA 1
ATOM 660 C C . GLY A 1 84 ? -7.397 10.013 -28.923 1.00 88.50 84 GLY A C 1
ATOM 661 O O . GLY A 1 84 ? -6.771 10.691 -28.107 1.00 88.50 84 GLY A O 1
ATOM 662 N N . TYR A 1 85 ? -8.411 9.223 -28.581 1.00 90.44 85 TYR A N 1
ATOM 663 C CA . TYR A 1 85 ? -8.872 9.043 -27.209 1.00 90.44 85 TYR A CA 1
ATOM 664 C C . TYR A 1 85 ? -8.100 7.925 -26.515 1.00 90.44 85 TYR A C 1
ATOM 666 O O . TYR A 1 85 ? -7.955 6.835 -27.064 1.00 90.44 85 TYR A O 1
ATOM 674 N N . GLN A 1 86 ? -7.665 8.175 -25.285 1.00 92.06 86 GLN A N 1
ATOM 675 C CA . GLN A 1 86 ? -6.954 7.199 -24.470 1.00 92.06 86 GLN A CA 1
ATOM 676 C C . GLN A 1 86 ? -7.504 7.190 -23.048 1.00 92.06 86 GLN A C 1
ATOM 678 O O . GLN A 1 86 ? -7.669 8.232 -22.415 1.00 92.06 86 GLN A O 1
ATOM 683 N N . TRP A 1 87 ? -7.751 5.991 -22.534 1.00 92.81 87 TRP A N 1
ATOM 684 C CA . TRP A 1 87 ? -8.031 5.788 -21.121 1.00 92.81 87 TRP A CA 1
ATOM 685 C C . TRP A 1 87 ? -6.727 5.659 -20.341 1.00 92.81 87 TRP A C 1
ATOM 687 O O . TRP A 1 87 ? -5.861 4.858 -20.698 1.00 92.81 87 TRP A O 1
ATOM 697 N N . VAL A 1 88 ? -6.606 6.426 -19.265 1.00 92.56 88 VAL A N 1
ATOM 698 C CA . VAL A 1 88 ? -5.457 6.432 -18.360 1.00 92.56 88 VAL A CA 1
ATOM 699 C C . VAL A 1 88 ? -5.924 5.946 -16.986 1.00 92.56 88 VAL A C 1
ATOM 701 O O . VAL A 1 88 ? -6.890 6.500 -16.457 1.00 92.56 88 VAL A O 1
ATOM 704 N N . PRO A 1 89 ? -5.297 4.913 -16.401 1.00 92.44 89 PRO A N 1
ATOM 705 C CA . PRO A 1 89 ? -5.638 4.468 -15.053 1.00 92.44 89 PRO A CA 1
ATOM 706 C C . PRO A 1 89 ? -5.232 5.525 -14.019 1.00 92.44 89 PRO A C 1
ATOM 708 O O . PRO A 1 89 ? -4.213 6.192 -14.183 1.00 92.44 89 PRO A O 1
ATOM 711 N N . LEU A 1 90 ? -6.017 5.659 -12.953 1.00 91.25 90 LEU A N 1
ATOM 712 C CA . LEU A 1 90 ? -5.713 6.521 -11.811 1.00 91.25 90 LEU A CA 1
ATOM 713 C C . LEU A 1 90 ? -5.519 5.667 -10.554 1.00 91.25 90 LEU A C 1
ATOM 715 O O . LEU A 1 90 ? -6.257 4.707 -10.333 1.00 91.25 90 LEU A O 1
ATOM 719 N N . PHE A 1 91 ? -4.553 6.037 -9.714 1.00 90.19 91 PHE A N 1
ATOM 720 C CA . PHE A 1 91 ? -4.198 5.293 -8.505 1.00 90.19 91 PHE A CA 1
ATOM 721 C C . PHE A 1 91 ? -4.421 6.145 -7.254 1.00 90.19 91 PHE A C 1
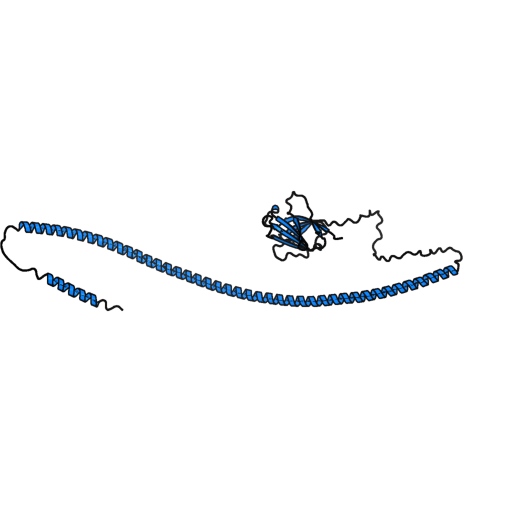ATOM 723 O O . PHE A 1 91 ? -4.137 7.338 -7.251 1.00 90.19 91 PHE A O 1
ATOM 730 N N . GLN A 1 92 ? -4.927 5.537 -6.178 1.00 85.75 92 GLN A N 1
ATOM 731 C CA . GLN A 1 92 ? -5.161 6.205 -4.886 1.00 85.75 92 GLN A CA 1
ATOM 732 C C . GLN A 1 92 ? -3.939 6.152 -3.942 1.00 85.75 92 GLN A C 1
ATOM 734 O O . GLN A 1 92 ? -3.971 6.741 -2.864 1.00 85.75 92 GLN A O 1
ATOM 739 N N . CYS A 1 93 ? -2.868 5.430 -4.301 1.00 65.94 93 CYS A N 1
ATOM 740 C CA . CYS A 1 93 ? -1.725 5.141 -3.421 1.00 65.94 93 CYS A CA 1
ATOM 741 C C . CYS A 1 93 ? -0.364 5.387 -4.102 1.00 65.94 93 CYS A C 1
ATOM 743 O O . CYS A 1 93 ? -0.283 5.567 -5.313 1.00 65.94 93 CYS A O 1
ATOM 745 N N . SER A 1 94 ? 0.710 5.355 -3.302 1.00 58.34 94 SER A N 1
ATOM 746 C CA . SER A 1 94 ? 2.074 5.865 -3.552 1.00 58.34 94 SER A CA 1
ATOM 747 C C . SER A 1 94 ? 2.905 5.234 -4.688 1.00 58.34 94 SER A C 1
ATOM 749 O O . SER A 1 94 ? 4.104 5.482 -4.750 1.00 58.34 94 SER A O 1
ATOM 751 N N . ASN A 1 95 ? 2.309 4.452 -5.588 1.00 65.00 95 ASN A N 1
ATOM 752 C CA . ASN A 1 95 ? 2.961 3.920 -6.791 1.00 65.00 95 ASN A CA 1
ATOM 753 C C . ASN A 1 95 ? 2.119 4.281 -8.017 1.00 65.00 95 ASN A C 1
ATOM 755 O O . ASN A 1 95 ? 1.382 3.455 -8.550 1.00 65.00 95 ASN A O 1
ATOM 759 N N . ASP A 1 96 ? 2.213 5.540 -8.434 1.00 83.94 96 ASP A N 1
ATOM 760 C CA . ASP A 1 96 ? 1.404 6.098 -9.515 1.00 83.94 96 ASP A CA 1
ATOM 761 C C . ASP A 1 96 ? 2.124 6.093 -10.878 1.00 83.94 96 ASP A C 1
ATOM 763 O O . ASP A 1 96 ? 1.544 6.507 -11.877 1.00 83.94 96 ASP A O 1
ATOM 767 N N . LEU A 1 97 ? 3.368 5.600 -10.945 1.00 89.25 97 LEU A N 1
ATOM 768 C CA . LEU A 1 97 ? 4.188 5.595 -12.157 1.00 89.25 97 LEU A CA 1
ATOM 769 C C . LEU A 1 97 ? 3.878 4.404 -13.074 1.00 89.25 97 LEU A C 1
ATOM 771 O O . LEU A 1 97 ? 4.035 3.247 -12.683 1.00 89.25 97 LEU A O 1
ATOM 775 N N . ILE A 1 98 ? 3.525 4.692 -14.328 1.00 90.25 98 ILE A N 1
ATOM 776 C CA . ILE A 1 98 ? 3.312 3.687 -15.374 1.00 90.25 98 ILE A CA 1
ATOM 777 C C . ILE A 1 98 ? 4.315 3.839 -16.523 1.00 90.25 98 ILE A C 1
ATOM 779 O O . ILE A 1 98 ? 4.614 4.940 -16.987 1.00 90.25 98 ILE A O 1
ATOM 783 N N . TYR A 1 99 ? 4.801 2.698 -17.015 1.00 89.88 99 TYR A N 1
ATOM 784 C CA . TYR A 1 99 ? 5.701 2.603 -18.175 1.00 89.88 99 TYR A CA 1
ATOM 785 C C . TYR A 1 99 ? 5.006 2.056 -19.430 1.00 89.88 99 TYR A C 1
ATOM 787 O O . TYR A 1 99 ? 5.569 2.074 -20.518 1.00 89.88 99 TYR A O 1
ATOM 795 N N . SER A 1 100 ? 3.788 1.533 -19.285 1.00 90.06 100 SER A N 1
ATOM 796 C CA . SER A 1 100 ? 2.944 1.061 -20.385 1.00 90.06 100 SER A CA 1
ATOM 797 C C . SER A 1 100 ? 1.480 1.065 -19.948 1.00 90.06 100 SER A C 1
ATOM 799 O O . SER A 1 100 ? 1.188 1.006 -18.751 1.00 90.06 100 SER A O 1
ATOM 801 N N . PHE A 1 101 ? 0.554 1.149 -20.905 1.00 87.62 101 PHE A N 1
ATOM 802 C CA . PHE A 1 101 ? -0.871 1.053 -20.602 1.00 87.62 101 PHE A CA 1
ATOM 803 C C . PHE A 1 101 ? -1.257 -0.395 -20.263 1.00 87.62 101 PHE A C 1
ATOM 805 O O . PHE A 1 101 ? -0.922 -1.306 -21.026 1.00 87.62 101 PHE A O 1
ATOM 812 N N . PRO A 1 102 ? -1.964 -0.632 -19.144 1.00 85.56 102 PRO A N 1
ATOM 813 C CA . PRO A 1 102 ? -2.407 -1.971 -18.784 1.00 85.56 102 PRO A CA 1
ATOM 814 C C . PRO A 1 102 ? -3.467 -2.474 -19.774 1.00 85.56 102 PRO A C 1
ATOM 816 O O . PRO A 1 102 ? -4.266 -1.695 -20.295 1.00 85.56 102 PRO A O 1
ATOM 819 N N . LYS A 1 103 ? -3.493 -3.793 -20.016 1.00 79.81 103 LYS A N 1
ATOM 820 C CA . LYS A 1 103 ? -4.504 -4.434 -20.882 1.00 79.81 103 LYS A CA 1
ATOM 821 C C . LYS A 1 103 ? -5.921 -4.280 -20.327 1.00 79.81 103 LYS A C 1
ATOM 823 O O . LYS A 1 103 ? -6.867 -4.141 -21.092 1.00 79.81 103 LYS A O 1
ATOM 828 N N . GLU A 1 104 ? -6.042 -4.287 -19.005 1.00 81.06 104 GLU A N 1
ATOM 829 C CA . GLU A 1 104 ? -7.286 -4.053 -18.281 1.00 81.06 104 GLU A CA 1
ATOM 830 C C . GLU A 1 104 ? -7.143 -2.761 -17.481 1.00 81.06 104 GLU A C 1
ATOM 832 O O . GLU A 1 104 ? -6.242 -2.615 -16.653 1.00 81.06 104 GLU A O 1
ATOM 837 N N . ILE A 1 105 ? -8.011 -1.793 -17.763 1.00 82.81 105 ILE A N 1
ATOM 838 C CA . ILE A 1 105 ? -8.031 -0.517 -17.051 1.00 82.81 105 ILE A CA 1
ATOM 839 C C . ILE A 1 105 ? -8.922 -0.691 -15.826 1.00 82.81 105 ILE A C 1
ATOM 841 O O . ILE A 1 105 ? -10.074 -1.108 -15.948 1.00 82.81 105 ILE A O 1
ATOM 845 N N . GLY A 1 106 ? -8.372 -0.370 -14.656 1.00 80.94 106 GLY A N 1
ATOM 846 C CA . GLY A 1 106 ? -9.083 -0.439 -13.385 1.00 80.94 106 GLY A CA 1
ATOM 847 C C . GLY A 1 106 ? -10.319 0.472 -13.318 1.00 80.94 106 GLY A C 1
ATOM 848 O O . GLY A 1 106 ? -10.597 1.245 -14.240 1.00 80.94 106 GLY A O 1
ATOM 849 N N . PRO A 1 107 ? -11.071 0.400 -12.209 1.00 84.69 107 PRO A N 1
ATOM 850 C CA . PRO A 1 107 ? -12.334 1.120 -12.066 1.00 84.69 107 PRO A CA 1
ATOM 851 C C . PRO A 1 107 ? -12.155 2.643 -12.110 1.00 84.69 107 PRO A C 1
ATOM 853 O O . PRO A 1 107 ? -13.003 3.332 -12.671 1.00 84.69 107 PRO A O 1
ATOM 856 N N . ILE A 1 108 ? -11.043 3.156 -11.572 1.00 90.38 108 ILE A N 1
ATOM 857 C CA . ILE A 1 108 ? -10.736 4.588 -11.530 1.00 90.38 108 ILE A CA 1
ATOM 858 C C . ILE A 1 108 ? -9.875 4.964 -12.731 1.00 90.38 108 ILE A C 1
ATOM 860 O O . ILE A 1 108 ? -8.750 4.478 -12.884 1.00 90.38 108 ILE A O 1
ATOM 864 N N . LYS A 1 109 ? -10.403 5.826 -13.599 1.00 91.31 109 LYS A N 1
ATOM 865 C CA . LYS A 1 109 ? -9.763 6.130 -14.882 1.00 91.31 109 LYS A CA 1
ATOM 866 C C . LYS A 1 109 ? -10.140 7.501 -15.428 1.00 91.31 109 LYS A C 1
ATOM 868 O O . LYS A 1 109 ? -11.221 8.031 -15.177 1.00 91.31 109 LYS A O 1
ATOM 873 N N . LEU A 1 110 ? -9.230 8.044 -16.222 1.00 91.38 110 LEU A N 1
ATOM 874 C CA . LEU A 1 110 ? -9.301 9.341 -16.878 1.00 91.38 110 LEU A CA 1
ATOM 875 C C . LEU A 1 110 ? -9.353 9.134 -18.394 1.00 91.38 110 LEU A C 1
ATOM 877 O O . LEU A 1 110 ? -8.508 8.435 -18.947 1.00 91.38 110 LEU A O 1
ATOM 881 N N . LEU A 1 111 ? -10.312 9.750 -19.078 1.00 91.00 111 LEU A N 1
ATOM 882 C CA . LEU A 1 111 ? -10.328 9.806 -20.538 1.00 91.00 111 LEU A CA 1
ATOM 883 C C . LEU A 1 111 ? -9.633 11.082 -20.996 1.00 91.00 111 LEU A C 1
ATOM 885 O O . LEU A 1 111 ? -10.082 12.185 -20.671 1.00 91.00 111 LEU A O 1
ATOM 889 N N . ILE A 1 112 ? -8.582 10.926 -21.791 1.00 91.31 112 ILE A N 1
ATOM 890 C CA . ILE A 1 112 ? -7.881 12.036 -22.431 1.00 91.31 112 ILE A CA 1
ATOM 891 C C . ILE A 1 112 ? -8.035 11.968 -23.948 1.00 91.31 112 ILE A C 1
ATOM 893 O O . ILE A 1 112 ? -8.175 10.890 -24.522 1.00 91.31 112 ILE A O 1
ATOM 897 N N . TYR A 1 113 ? -7.995 13.127 -24.592 1.00 90.12 113 TYR A N 1
ATOM 898 C CA . TYR A 1 113 ? -7.848 13.267 -26.032 1.00 90.12 113 TYR A CA 1
ATOM 899 C C . TYR A 1 113 ? -6.481 13.872 -26.333 1.00 90.12 113 TYR A C 1
ATOM 901 O O . TYR A 1 113 ? -6.088 14.877 -25.735 1.00 90.12 113 TYR A O 1
ATOM 909 N N . ILE A 1 114 ? -5.753 13.238 -27.244 1.00 90.56 114 ILE A N 1
ATOM 910 C CA . ILE A 1 114 ? -4.403 13.621 -27.637 1.00 90.56 114 ILE A CA 1
ATOM 911 C C . ILE A 1 114 ? -4.451 14.106 -29.077 1.00 90.56 114 ILE A C 1
ATOM 913 O O . ILE A 1 114 ? -4.934 13.397 -29.957 1.00 90.56 114 ILE A O 1
ATOM 917 N N . LYS A 1 115 ? -3.901 15.293 -29.323 1.00 85.88 115 LYS A N 1
ATOM 918 C CA . LYS A 1 115 ? -3.694 15.836 -30.663 1.00 85.88 115 LYS A CA 1
ATOM 919 C C . LYS A 1 115 ? -2.221 16.183 -30.832 1.00 85.88 115 LYS A C 1
ATOM 921 O O . LYS A 1 115 ? -1.751 17.232 -30.391 1.00 85.88 115 LYS A O 1
ATOM 926 N N . SER A 1 116 ? -1.462 15.297 -31.470 1.00 76.50 116 SER A N 1
ATOM 927 C CA . SER A 1 116 ? -0.095 15.625 -31.870 1.00 76.50 116 SER A CA 1
ATOM 928 C C . SER A 1 116 ? -0.138 16.461 -33.146 1.00 76.50 116 SER A C 1
ATOM 930 O O . SER A 1 116 ? -0.543 15.988 -34.206 1.00 76.50 116 SER A O 1
ATOM 932 N N . LYS A 1 117 ? 0.300 17.720 -33.064 1.00 64.00 117 LYS A N 1
ATOM 933 C CA . LYS A 1 117 ? 0.570 18.526 -34.257 1.00 64.00 117 LYS A CA 1
ATOM 934 C C . LYS A 1 117 ? 1.881 18.049 -34.870 1.00 64.00 117 LYS A C 1
ATOM 936 O O . LYS A 1 117 ? 2.922 18.664 -34.659 1.00 64.00 117 LYS A O 1
ATOM 941 N N . ARG A 1 118 ? 1.846 16.976 -35.658 1.00 57.78 118 ARG A N 1
ATOM 942 C CA . ARG A 1 118 ? 2.853 16.861 -36.714 1.00 57.78 118 ARG A CA 1
ATOM 943 C C . ARG A 1 118 ? 2.495 17.908 -37.764 1.00 57.78 118 ARG A C 1
ATOM 945 O O . ARG A 1 118 ? 1.331 17.945 -38.167 1.00 57.78 118 ARG A O 1
ATOM 952 N N . PRO A 1 119 ? 3.428 18.766 -38.216 1.00 49.28 119 PRO A N 1
ATOM 953 C CA . PRO A 1 119 ? 3.221 19.395 -39.506 1.00 49.28 119 PRO A CA 1
ATOM 954 C C . PRO A 1 119 ? 3.000 18.240 -40.480 1.00 49.28 119 PRO A C 1
ATOM 956 O O . PRO A 1 119 ? 3.846 17.349 -40.582 1.00 49.28 119 PRO A O 1
ATOM 959 N N . LEU A 1 120 ? 1.826 18.191 -41.113 1.00 43.66 120 LEU A N 1
ATOM 960 C CA . LEU A 1 120 ? 1.661 17.376 -42.305 1.00 43.66 120 LEU A CA 1
ATOM 961 C C . LEU A 1 120 ? 2.825 17.795 -43.203 1.00 43.66 120 LEU A C 1
ATOM 963 O O . LEU A 1 120 ? 2.919 18.970 -43.568 1.00 43.66 120 LEU A O 1
ATOM 967 N N . SER A 1 121 ? 3.772 16.890 -43.465 1.00 43.91 121 SER A N 1
ATOM 968 C CA . SER A 1 121 ? 4.721 17.149 -44.541 1.00 43.91 121 SER A CA 1
ATOM 969 C C . SER A 1 121 ? 3.870 17.444 -45.772 1.00 43.91 121 SER A C 1
ATOM 971 O O . SER A 1 121 ? 2.857 16.751 -45.933 1.00 43.91 121 SER A O 1
ATOM 973 N N . PRO A 1 122 ? 4.211 18.454 -46.592 1.00 38.78 122 PRO A N 1
ATOM 974 C CA . PRO A 1 122 ? 3.435 18.769 -47.779 1.00 38.78 122 PRO A CA 1
ATOM 975 C C . PRO A 1 122 ? 3.146 17.464 -48.505 1.00 38.78 122 PRO A C 1
ATOM 977 O O . PRO A 1 122 ? 4.074 16.716 -48.819 1.00 38.78 122 PRO A O 1
ATOM 980 N N . VAL A 1 123 ? 1.864 17.143 -48.660 1.00 37.91 123 VAL A N 1
ATOM 981 C CA . VAL A 1 123 ? 1.462 16.037 -49.515 1.00 37.91 123 VAL A CA 1
ATOM 982 C C . VAL A 1 123 ? 1.926 16.469 -50.896 1.00 37.91 123 VAL A C 1
ATOM 984 O O . VAL A 1 123 ? 1.353 17.386 -51.477 1.00 37.91 123 VAL A O 1
ATOM 987 N N . GLN A 1 124 ? 3.031 15.898 -51.373 1.00 48.31 124 GLN A N 1
ATOM 988 C CA . GLN A 1 124 ? 3.333 15.951 -52.792 1.00 48.31 124 GLN A CA 1
ATOM 989 C C . GLN A 1 124 ? 2.140 15.284 -53.468 1.00 48.31 124 GLN A C 1
ATOM 991 O O . GLN A 1 124 ? 1.842 14.124 -53.177 1.00 48.31 124 GLN A O 1
ATOM 996 N N . GLU A 1 125 ? 1.405 16.045 -54.278 1.00 35.50 125 GLU A N 1
ATOM 997 C CA . GLU A 1 125 ? 0.389 15.489 -55.160 1.00 35.50 125 GLU A CA 1
ATOM 998 C C . GLU A 1 125 ? 1.064 14.377 -55.961 1.00 35.50 125 GLU A C 1
ATOM 1000 O O . GLU A 1 125 ? 1.950 14.630 -56.780 1.00 35.50 125 GLU A O 1
ATOM 1005 N N . ILE A 1 126 ? 0.697 13.133 -55.659 1.00 40.84 126 ILE A N 1
ATOM 1006 C CA . ILE A 1 126 ? 1.130 11.975 -56.424 1.00 40.84 126 ILE A CA 1
ATOM 1007 C C . ILE A 1 126 ? 0.397 12.096 -57.756 1.00 40.84 126 ILE A C 1
ATOM 1009 O O . ILE A 1 126 ? -0.731 11.636 -57.911 1.00 40.84 126 ILE A O 1
ATOM 1013 N N . THR A 1 127 ? 1.030 12.772 -58.710 1.00 40.31 127 THR A N 1
ATOM 1014 C CA . THR A 1 127 ? 0.802 12.448 -60.111 1.00 40.31 127 THR A CA 1
ATOM 1015 C C . THR A 1 127 ? 1.251 11.003 -60.282 1.00 40.31 127 THR A C 1
ATOM 1017 O O . THR A 1 127 ? 2.341 10.623 -59.853 1.00 40.31 127 THR A O 1
ATOM 1020 N N . GLU A 1 128 ? 0.343 10.181 -60.799 1.00 39.50 128 GLU A N 1
ATOM 1021 C CA . GLU A 1 128 ? 0.540 8.764 -61.087 1.00 39.50 128 GLU A CA 1
ATOM 1022 C C . GLU A 1 128 ? 1.867 8.557 -61.817 1.00 39.50 128 GLU A C 1
ATOM 1024 O O . GLU A 1 128 ? 1.959 8.879 -62.991 1.00 39.50 128 GLU A O 1
ATOM 1029 N N . ASN A 1 129 ? 2.890 8.090 -61.099 1.00 37.84 129 ASN A N 1
ATOM 1030 C CA . ASN A 1 129 ? 4.119 7.466 -61.599 1.00 37.84 129 ASN A CA 1
ATOM 1031 C C . ASN A 1 129 ? 4.848 6.846 -60.392 1.00 37.84 129 ASN A C 1
ATOM 1033 O O . ASN A 1 129 ? 5.937 7.257 -60.002 1.00 37.84 129 ASN A O 1
ATOM 1037 N N . SER A 1 130 ? 4.191 5.889 -59.733 1.00 41.44 130 SER A N 1
ATOM 1038 C CA . SER A 1 130 ? 4.745 5.129 -58.609 1.00 41.44 130 SER A CA 1
ATOM 1039 C C . SER A 1 130 ? 5.057 3.706 -59.057 1.00 41.44 130 SER A C 1
ATOM 1041 O O . SER A 1 130 ? 4.332 2.781 -58.710 1.00 41.44 130 SER A O 1
ATOM 1043 N N . GLU A 1 131 ? 6.166 3.527 -59.766 1.00 38.34 131 GLU A N 1
ATOM 1044 C CA . GLU A 1 131 ? 6.936 2.283 -59.722 1.00 38.34 131 GLU A CA 1
ATOM 1045 C C . GLU A 1 131 ? 8.418 2.633 -59.852 1.00 38.34 131 GLU A C 1
ATOM 1047 O O . GLU A 1 131 ? 8.911 2.836 -60.954 1.00 38.34 131 GLU A O 1
ATOM 1052 N N . GLN A 1 132 ? 9.089 2.746 -58.701 1.00 42.91 132 GLN A N 1
ATOM 1053 C CA . GLN A 1 132 ? 10.522 2.522 -58.428 1.00 42.91 132 GLN A CA 1
ATOM 1054 C C . GLN A 1 132 ? 11.010 3.528 -57.385 1.00 42.91 132 GLN A C 1
ATOM 1056 O O . GLN A 1 132 ? 11.279 4.688 -57.675 1.00 42.91 132 GLN A O 1
ATOM 1061 N N . GLY A 1 133 ? 11.111 3.078 -56.136 1.00 35.78 133 GLY A N 1
ATOM 1062 C CA . GLY A 1 133 ? 11.524 3.956 -55.048 1.00 35.78 133 GLY A CA 1
ATOM 1063 C C . GLY A 1 133 ? 11.668 3.259 -53.707 1.00 35.78 133 GLY A C 1
ATOM 1064 O O . GLY A 1 133 ? 11.198 3.771 -52.698 1.00 35.78 133 GLY A O 1
ATOM 1065 N N . SER A 1 134 ? 12.317 2.099 -53.673 1.00 38.19 134 SER A N 1
ATOM 1066 C CA . SER A 1 134 ? 12.925 1.622 -52.436 1.00 38.19 134 SER A CA 1
ATOM 1067 C C . SER A 1 134 ? 14.314 1.108 -52.753 1.00 38.19 134 SER A C 1
ATOM 1069 O O . SER A 1 134 ? 14.452 -0.033 -53.167 1.00 38.19 134 SER A O 1
ATOM 1071 N N . GLU A 1 135 ? 15.317 1.965 -52.580 1.00 33.72 135 GLU A N 1
ATOM 1072 C CA . GLU A 1 135 ? 16.583 1.587 -51.956 1.00 33.72 135 GLU A CA 1
ATOM 1073 C C . GLU A 1 135 ? 17.425 2.840 -51.657 1.00 33.72 135 GLU A C 1
ATOM 1075 O O . GLU A 1 135 ? 17.912 3.538 -52.535 1.00 33.72 135 GLU A O 1
ATOM 1080 N N . ILE A 1 136 ? 17.554 3.092 -50.352 1.00 36.22 136 ILE A N 1
ATOM 1081 C CA . ILE A 1 136 ? 18.787 3.492 -49.669 1.00 36.22 136 ILE A CA 1
ATOM 1082 C C . ILE A 1 136 ? 19.334 4.894 -49.982 1.00 36.22 136 ILE A C 1
ATOM 1084 O O . ILE A 1 136 ? 20.079 5.151 -50.922 1.00 36.22 136 ILE A O 1
ATOM 1088 N N . ASN A 1 137 ? 19.084 5.773 -49.010 1.00 39.62 137 ASN A N 1
ATOM 1089 C CA . ASN A 1 137 ? 19.940 6.907 -48.691 1.00 39.62 137 ASN A CA 1
ATOM 1090 C C . ASN A 1 137 ? 21.394 6.447 -48.498 1.00 39.62 137 ASN A C 1
ATOM 1092 O O . ASN A 1 137 ? 21.762 5.900 -47.460 1.00 39.62 137 ASN A O 1
ATOM 1096 N N . SER A 1 138 ? 22.238 6.733 -49.479 1.00 32.53 138 SER A N 1
ATOM 1097 C CA . SER A 1 138 ? 23.676 6.921 -49.301 1.00 32.53 138 SER A CA 1
ATOM 1098 C C . SER A 1 138 ? 24.072 8.126 -50.140 1.00 32.53 138 SER A C 1
ATOM 1100 O O . SER A 1 138 ? 24.435 8.027 -51.305 1.00 32.53 138 SER A O 1
ATOM 1102 N N . SER A 1 139 ? 23.926 9.299 -49.527 1.00 37.56 139 SER A N 1
ATOM 1103 C CA . SER A 1 139 ? 24.422 10.576 -50.026 1.00 37.56 139 SER A CA 1
ATOM 1104 C C . SER A 1 139 ? 25.958 10.558 -50.014 1.00 37.56 139 SER A C 1
ATOM 1106 O O . SER A 1 139 ? 26.588 11.151 -49.142 1.00 37.56 139 SER A O 1
ATOM 1108 N N . MET A 1 140 ? 26.569 9.884 -50.989 1.00 35.81 140 MET A N 1
ATOM 1109 C CA . MET A 1 140 ? 27.823 10.358 -51.563 1.00 35.81 140 MET A CA 1
ATOM 1110 C C . MET A 1 140 ? 27.438 11.308 -52.691 1.00 35.81 140 MET A C 1
ATOM 1112 O O . MET A 1 140 ? 27.006 10.890 -53.761 1.00 35.81 140 MET A O 1
ATOM 1116 N N . THR A 1 141 ? 27.572 12.605 -52.441 1.00 37.44 141 THR A N 1
ATOM 1117 C CA . THR A 1 141 ? 27.612 13.629 -53.481 1.00 37.44 141 THR A CA 1
ATOM 1118 C C . THR A 1 141 ? 28.840 13.374 -54.356 1.00 37.44 141 THR A C 1
ATOM 1120 O O . THR A 1 141 ? 29.900 13.966 -54.165 1.00 37.44 141 THR A O 1
ATOM 1123 N N . PHE A 1 142 ? 28.711 12.476 -55.334 1.00 37.22 142 PHE A N 1
ATOM 1124 C CA . PHE A 1 142 ? 29.581 12.494 -56.498 1.00 37.22 142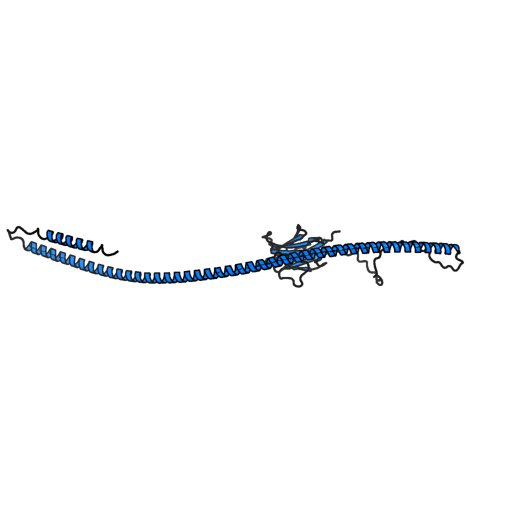 PHE A CA 1
ATOM 1125 C C . PHE A 1 142 ? 29.276 13.795 -57.236 1.00 37.22 142 PHE A C 1
ATOM 1127 O O . PHE A 1 142 ? 28.218 13.956 -57.840 1.00 37.22 142 PHE A O 1
ATOM 1134 N N . ARG A 1 143 ? 30.195 14.762 -57.144 1.00 41.12 143 ARG A N 1
ATOM 1135 C CA . ARG A 1 143 ? 30.291 15.803 -58.163 1.00 41.12 143 ARG A CA 1
ATOM 1136 C C . ARG A 1 143 ? 30.481 15.076 -59.486 1.00 41.12 143 ARG A C 1
ATOM 1138 O O . ARG A 1 143 ? 31.517 14.455 -59.709 1.00 41.12 143 ARG A O 1
ATOM 1145 N N . GLU A 1 144 ? 29.457 15.131 -60.318 1.00 41.69 144 GLU A N 1
ATOM 1146 C CA . GLU A 1 144 ? 29.493 14.707 -61.706 1.00 41.69 144 GLU A CA 1
ATOM 1147 C C . GLU A 1 144 ? 30.386 15.706 -62.462 1.00 41.69 144 GLU A C 1
ATOM 1149 O O . GLU A 1 144 ? 29.927 16.650 -63.099 1.00 41.69 144 GLU A O 1
ATOM 1154 N N . GLU A 1 145 ? 31.704 15.572 -62.297 1.00 46.50 145 GLU A N 1
ATOM 1155 C CA . GLU A 1 145 ? 32.649 16.133 -63.254 1.00 46.50 145 GLU A CA 1
ATOM 1156 C C . GLU A 1 145 ? 32.460 15.334 -64.539 1.00 46.50 145 GLU A C 1
ATOM 1158 O O . GLU A 1 145 ? 32.783 14.150 -64.609 1.00 46.50 145 GLU A O 1
ATOM 1163 N N . THR A 1 146 ? 31.824 15.993 -65.506 1.00 45.12 146 THR A N 1
ATOM 1164 C CA . THR A 1 146 ? 31.528 15.543 -66.868 1.00 45.12 146 THR A CA 1
ATOM 1165 C C . THR A 1 146 ? 32.501 14.476 -67.365 1.00 45.12 146 THR A C 1
ATOM 1167 O O . THR A 1 146 ? 33.627 14.778 -67.763 1.00 45.12 146 THR A O 1
ATOM 1170 N N . MET A 1 147 ? 32.033 13.228 -67.378 1.00 51.09 147 MET A N 1
ATOM 1171 C CA . MET A 1 147 ? 32.645 12.150 -68.146 1.00 51.09 147 MET A CA 1
ATOM 1172 C C . MET A 1 147 ? 32.652 12.567 -69.625 1.00 51.09 147 MET A C 1
ATOM 1174 O O . MET A 1 147 ? 31.592 12.924 -70.144 1.00 51.09 147 MET A O 1
ATOM 1178 N N . PRO A 1 148 ? 33.794 12.543 -70.333 1.00 51.38 148 PRO A N 1
ATOM 1179 C CA . PRO A 1 148 ? 33.795 12.798 -71.767 1.00 51.38 148 PRO A CA 1
ATOM 1180 C C . PRO A 1 148 ? 32.990 11.700 -72.476 1.00 51.38 148 PRO A C 1
ATOM 1182 O O . PRO A 1 148 ? 33.356 10.524 -72.436 1.00 51.38 148 PRO A O 1
ATOM 1185 N N . GLU A 1 149 ? 31.877 12.085 -73.106 1.00 48.25 149 GLU A N 1
ATOM 1186 C CA . GLU A 1 149 ? 31.037 11.191 -73.908 1.00 48.25 149 GLU A CA 1
ATOM 1187 C C . GLU A 1 149 ? 31.875 10.459 -74.967 1.00 48.25 149 GLU A C 1
ATOM 1189 O O . GLU A 1 149 ? 32.561 11.071 -75.791 1.00 48.25 149 GLU A O 1
ATOM 1194 N N . LEU A 1 150 ? 31.772 9.128 -74.991 1.00 46.88 150 LEU A N 1
ATOM 1195 C CA . LEU A 1 150 ? 32.301 8.287 -76.062 1.00 46.88 150 LEU A CA 1
ATOM 1196 C C . LEU A 1 150 ? 31.455 8.468 -77.327 1.00 46.88 150 LEU A C 1
ATOM 1198 O O . LEU A 1 150 ? 30.590 7.653 -77.649 1.00 46.88 150 LEU A O 1
ATOM 1202 N N . LYS A 1 151 ? 31.728 9.527 -78.090 1.00 46.84 151 LYS A N 1
ATOM 1203 C CA . LYS A 1 151 ? 31.329 9.578 -79.498 1.00 46.84 151 LYS A CA 1
ATOM 1204 C C . LYS A 1 151 ? 32.300 8.713 -80.293 1.00 46.84 151 LYS A C 1
ATOM 1206 O O . LYS A 1 151 ? 33.342 9.178 -80.739 1.00 46.84 151 LYS A O 1
ATOM 1211 N N . PHE A 1 152 ? 31.952 7.442 -80.476 1.00 44.38 152 PHE A N 1
ATOM 1212 C CA . PHE A 1 152 ? 32.571 6.608 -81.504 1.00 44.38 152 PHE A CA 1
ATOM 1213 C C . PHE A 1 152 ? 32.112 7.107 -82.880 1.00 44.38 152 PHE A C 1
ATOM 1215 O O . PHE A 1 152 ? 31.182 6.576 -83.481 1.00 44.38 152 PHE A O 1
ATOM 1222 N N . SER A 1 153 ? 32.734 8.178 -83.371 1.00 43.50 153 SER A N 1
ATOM 1223 C CA . SER A 1 153 ? 32.668 8.530 -84.785 1.00 43.50 153 SER A CA 1
ATOM 1224 C C . SER A 1 153 ? 33.640 7.631 -85.548 1.00 43.50 153 SER A C 1
ATOM 1226 O O . SER A 1 153 ? 34.809 7.554 -85.181 1.00 43.50 153 SER A O 1
ATOM 1228 N N . ASN A 1 154 ? 33.167 6.967 -86.606 1.00 48.16 154 ASN A N 1
ATOM 1229 C CA . ASN A 1 154 ? 33.933 6.090 -87.504 1.00 48.16 154 ASN A CA 1
ATOM 1230 C C . ASN A 1 154 ? 35.005 6.838 -88.338 1.00 48.16 154 ASN A C 1
ATOM 1232 O O . ASN A 1 154 ? 34.989 6.805 -89.566 1.00 48.16 154 ASN A O 1
ATOM 1236 N N . GLY A 1 155 ? 35.945 7.514 -87.685 1.00 46.88 155 GLY A N 1
ATOM 1237 C CA . GLY A 1 155 ? 37.102 8.179 -88.282 1.00 46.88 155 GLY A CA 1
ATOM 1238 C C . GLY A 1 155 ? 38.272 8.100 -87.306 1.00 46.88 155 GLY A C 1
ATOM 1239 O O . GLY A 1 155 ? 38.046 8.094 -86.100 1.00 46.88 155 GLY A O 1
ATOM 1240 N N . SER A 1 156 ? 39.498 7.960 -87.814 1.00 55.72 156 SER A N 1
ATOM 1241 C CA . SER A 1 156 ? 40.716 7.724 -87.028 1.00 55.72 156 SER A CA 1
ATOM 1242 C C . SER A 1 156 ? 40.810 8.646 -85.807 1.00 55.72 156 SER A C 1
ATOM 1244 O O . SER A 1 156 ? 41.080 9.837 -85.946 1.00 55.72 156 SER A O 1
ATOM 1246 N N . ILE A 1 157 ? 40.584 8.084 -84.620 1.00 56.28 157 ILE A N 1
ATOM 1247 C CA . ILE A 1 157 ? 40.900 8.744 -83.354 1.00 56.28 157 ILE A CA 1
ATOM 1248 C C . ILE A 1 157 ? 42.418 8.918 -83.325 1.00 56.28 157 ILE A C 1
ATOM 1250 O O . ILE A 1 157 ? 43.143 7.938 -83.512 1.00 56.28 157 ILE A O 1
ATOM 1254 N N . ASP A 1 158 ? 42.866 10.154 -83.124 1.00 69.62 158 ASP A N 1
ATOM 1255 C CA . ASP A 1 158 ? 44.274 10.506 -82.962 1.00 69.62 158 ASP A CA 1
ATOM 1256 C C . ASP A 1 158 ? 44.845 9.681 -81.794 1.00 69.62 158 ASP A C 1
ATOM 1258 O O . ASP A 1 158 ? 44.292 9.690 -80.692 1.00 69.62 158 ASP A O 1
ATOM 1262 N N . GLU A 1 159 ? 45.893 8.892 -82.039 1.00 73.06 159 GLU A N 1
ATOM 1263 C CA . GLU A 1 159 ? 46.447 7.905 -81.090 1.00 73.06 159 GLU A CA 1
ATOM 1264 C C . GLU A 1 159 ? 46.791 8.555 -79.738 1.00 73.06 159 GLU A C 1
ATOM 1266 O O . GLU A 1 159 ? 46.558 7.984 -78.671 1.00 73.06 159 GLU A O 1
ATOM 1271 N N . LYS A 1 160 ? 47.170 9.833 -79.800 1.00 76.62 160 LYS A N 1
ATOM 1272 C CA . LYS A 1 160 ? 47.412 10.719 -78.667 1.00 76.62 160 LYS A CA 1
ATOM 1273 C C . LYS A 1 160 ? 46.191 10.933 -77.756 1.00 76.62 160 LYS A C 1
ATOM 1275 O O . LYS A 1 160 ? 46.331 10.919 -76.538 1.00 76.62 160 LYS A O 1
ATOM 1280 N N . GLU A 1 161 ? 44.982 11.076 -78.304 1.00 79.12 161 GLU A N 1
ATOM 1281 C CA . GLU A 1 161 ? 43.756 11.268 -77.506 1.00 79.12 161 GLU A CA 1
ATOM 1282 C C . GLU A 1 161 ? 43.378 9.985 -76.743 1.00 79.12 161 GLU A C 1
ATOM 1284 O O . GLU A 1 161 ? 42.831 10.024 -75.636 1.00 79.12 161 GLU A O 1
ATOM 1289 N N . ARG A 1 162 ? 43.689 8.817 -77.321 1.00 79.69 162 ARG A N 1
ATOM 1290 C CA . ARG A 1 162 ? 43.491 7.522 -76.659 1.00 79.69 162 ARG A CA 1
ATOM 1291 C C . ARG A 1 162 ? 44.467 7.343 -75.498 1.00 79.69 162 ARG A C 1
ATOM 1293 O O . ARG A 1 162 ? 44.042 6.911 -74.427 1.00 79.69 162 ARG A O 1
ATOM 1300 N N . GLU A 1 163 ? 45.735 7.695 -75.697 1.00 82.44 163 GLU A N 1
ATOM 1301 C CA . GLU A 1 163 ? 46.763 7.653 -74.651 1.00 82.44 163 GLU A CA 1
ATOM 1302 C C . GLU A 1 163 ? 46.431 8.594 -73.485 1.00 82.44 163 GLU A C 1
ATOM 1304 O O . GLU A 1 163 ? 46.493 8.181 -72.326 1.00 82.44 163 GLU A O 1
ATOM 1309 N N . GLU A 1 164 ? 45.991 9.824 -73.770 1.00 84.25 164 GLU A N 1
ATOM 1310 C CA . GLU A 1 164 ? 45.583 10.793 -72.744 1.00 84.25 164 GLU A CA 1
ATOM 1311 C C . GLU A 1 164 ? 44.389 10.286 -71.914 1.00 84.25 164 GLU A C 1
ATOM 1313 O O . GLU A 1 164 ? 44.412 10.351 -70.681 1.00 84.25 164 GLU A O 1
ATOM 1318 N N . LYS A 1 165 ? 43.370 9.693 -72.557 1.00 86.06 165 LYS A N 1
ATOM 1319 C CA . LYS A 1 165 ? 42.231 9.074 -71.850 1.00 86.06 165 LYS A CA 1
ATOM 1320 C C . LYS A 1 165 ? 42.654 7.868 -71.018 1.00 86.06 165 LYS A C 1
ATOM 1322 O O . LYS A 1 165 ? 42.192 7.709 -69.889 1.00 86.06 165 LYS A O 1
ATOM 1327 N N . GLN A 1 166 ? 43.540 7.024 -71.542 1.00 88.88 166 GLN A N 1
ATOM 1328 C CA . GLN A 1 166 ? 44.052 5.871 -70.805 1.00 88.88 166 GLN A CA 1
ATOM 1329 C C . GLN A 1 166 ? 44.855 6.304 -69.569 1.00 88.88 166 GLN A C 1
ATOM 1331 O O . GLN A 1 166 ? 44.684 5.716 -68.497 1.00 88.88 166 GLN A O 1
ATOM 1336 N N . ALA A 1 167 ? 45.676 7.351 -69.685 1.00 87.56 167 ALA A N 1
ATOM 1337 C CA . ALA A 1 167 ? 46.406 7.935 -68.563 1.00 87.56 167 ALA A CA 1
ATOM 1338 C C . ALA A 1 167 ? 45.456 8.531 -67.509 1.00 87.56 167 ALA A C 1
ATOM 1340 O O . ALA A 1 167 ? 45.631 8.272 -66.318 1.00 87.56 167 ALA A O 1
ATOM 1341 N N . TYR A 1 168 ? 44.412 9.249 -67.939 1.00 93.00 168 TYR A N 1
ATOM 1342 C CA . TYR A 1 168 ? 43.384 9.795 -67.047 1.00 93.00 168 TYR A CA 1
ATOM 1343 C C . TYR A 1 168 ? 42.667 8.699 -66.248 1.00 93.00 168 TYR A C 1
ATOM 1345 O O . TYR A 1 168 ? 42.607 8.770 -65.020 1.00 93.00 168 TYR A O 1
ATOM 1353 N N . TYR A 1 169 ? 42.174 7.648 -66.913 1.00 91.62 169 TYR A N 1
ATOM 1354 C CA . TYR A 1 169 ? 41.503 6.547 -66.217 1.00 91.62 169 TYR A CA 1
ATOM 1355 C C . TYR A 1 169 ? 42.448 5.790 -65.284 1.00 91.62 169 TYR A C 1
ATOM 1357 O O . TYR A 1 169 ? 42.042 5.415 -64.188 1.00 91.62 169 TYR A O 1
ATOM 1365 N N . SER A 1 170 ? 43.711 5.612 -65.677 1.00 93.69 170 SER A N 1
ATOM 1366 C CA . SER A 1 170 ? 44.716 4.964 -64.826 1.00 93.69 170 SER A CA 1
ATOM 1367 C C . SER A 1 170 ? 44.967 5.765 -63.547 1.00 93.69 170 SER A C 1
ATOM 1369 O O . SER A 1 170 ? 44.966 5.198 -62.456 1.00 93.69 170 SER A O 1
ATOM 1371 N N . LEU A 1 171 ? 45.109 7.091 -63.657 1.00 93.81 171 LEU A N 1
ATOM 1372 C CA . LEU A 1 171 ? 45.245 7.969 -62.495 1.00 93.81 171 LEU A CA 1
ATOM 1373 C C . LEU A 1 171 ? 43.989 7.924 -61.616 1.00 93.81 171 LEU A C 1
ATOM 1375 O O . LEU A 1 171 ? 44.090 7.796 -60.397 1.00 93.81 171 LEU A O 1
ATOM 1379 N N . ARG A 1 172 ? 42.803 7.949 -62.233 1.00 95.06 172 ARG A N 1
ATOM 1380 C CA . ARG A 1 172 ? 41.531 7.891 -61.512 1.00 95.06 172 ARG A CA 1
ATOM 1381 C C . ARG A 1 172 ? 41.347 6.581 -60.744 1.00 95.06 172 ARG A C 1
ATOM 1383 O O . ARG A 1 172 ? 40.836 6.604 -59.628 1.00 95.06 172 ARG A O 1
ATOM 1390 N N . ILE A 1 173 ? 41.773 5.452 -61.310 1.00 94.94 173 ILE A N 1
ATOM 1391 C CA . ILE A 1 173 ? 41.762 4.153 -60.624 1.00 94.94 173 ILE A CA 1
ATOM 1392 C C . ILE A 1 173 ? 42.652 4.210 -59.379 1.00 94.94 173 ILE A C 1
ATOM 1394 O O . ILE A 1 173 ? 42.191 3.845 -58.301 1.00 94.94 173 ILE A O 1
ATOM 1398 N N . ILE A 1 174 ? 43.871 4.749 -59.493 1.00 95.31 174 ILE A N 1
ATOM 1399 C CA . ILE A 1 174 ? 44.798 4.883 -58.357 1.00 95.31 174 ILE A CA 1
ATOM 1400 C C . ILE A 1 174 ? 44.190 5.750 -57.242 1.00 95.31 174 ILE A C 1
ATOM 1402 O O . ILE A 1 174 ? 44.255 5.387 -56.067 1.00 95.31 174 ILE A O 1
ATOM 1406 N N . GLU A 1 175 ? 43.560 6.878 -57.582 1.00 94.75 175 GLU A N 1
ATOM 1407 C CA . GLU A 1 175 ? 42.885 7.743 -56.600 1.00 94.75 175 GLU A CA 1
ATOM 1408 C C . GLU A 1 175 ? 41.730 7.032 -55.880 1.00 94.75 175 GLU A C 1
ATOM 1410 O O . GLU A 1 175 ? 41.559 7.167 -54.660 1.00 94.75 175 GLU A O 1
ATOM 1415 N N . LEU A 1 176 ? 40.924 6.271 -56.626 1.00 95.12 176 LEU A N 1
ATOM 1416 C CA . LEU A 1 176 ? 39.810 5.504 -56.074 1.00 95.12 176 LEU A CA 1
ATOM 1417 C C . LEU A 1 176 ? 40.311 4.378 -55.163 1.00 95.12 176 LEU A C 1
ATOM 1419 O O . LEU A 1 176 ? 39.786 4.211 -54.064 1.00 95.12 176 LEU A O 1
ATOM 1423 N N . GLU A 1 177 ? 41.364 3.662 -55.557 1.00 95.25 177 GLU A N 1
ATOM 1424 C CA . GLU A 1 177 ? 41.996 2.628 -54.733 1.00 95.25 177 GLU A CA 1
ATOM 1425 C C . GLU A 1 177 ? 42.538 3.202 -53.417 1.00 95.25 177 GLU A C 1
ATOM 1427 O O . GLU A 1 177 ? 42.285 2.644 -52.347 1.00 95.25 177 GLU A O 1
ATOM 1432 N N . GLN A 1 178 ? 43.215 4.354 -53.463 1.00 95.19 178 GLN A N 1
ATOM 1433 C CA . GLN A 1 178 ? 43.701 5.040 -52.260 1.00 95.19 178 GLN A CA 1
ATOM 1434 C C . GLN A 1 178 ? 42.562 5.514 -51.350 1.00 95.19 178 GLN A C 1
ATOM 1436 O O . GLN A 1 178 ? 42.694 5.518 -50.124 1.00 95.19 178 GLN A O 1
ATOM 1441 N N . THR A 1 179 ? 41.439 5.936 -51.931 1.00 96.12 179 THR A N 1
ATOM 1442 C CA . THR A 1 179 ? 40.253 6.352 -51.170 1.00 96.12 179 THR A CA 1
ATOM 1443 C C . THR A 1 179 ? 39.610 5.154 -50.476 1.00 96.12 179 THR A C 1
ATOM 1445 O O . THR A 1 179 ? 39.422 5.191 -49.264 1.00 96.12 179 THR A O 1
ATOM 1448 N N . ILE A 1 180 ? 39.422 4.040 -51.191 1.00 96.25 180 ILE A N 1
ATOM 1449 C CA . ILE A 1 180 ? 38.904 2.788 -50.617 1.00 96.25 180 ILE A CA 1
ATOM 1450 C C . ILE A 1 180 ? 39.809 2.275 -49.489 1.00 96.25 180 ILE A C 1
ATOM 1452 O O . ILE A 1 180 ? 39.313 1.801 -48.467 1.00 96.25 180 ILE A O 1
ATOM 1456 N N . GLN A 1 181 ? 41.134 2.352 -49.643 1.00 95.50 181 GLN A N 1
ATOM 1457 C CA . GLN A 1 181 ? 42.068 1.932 -48.592 1.00 95.50 181 GLN A CA 1
ATOM 1458 C C . GLN A 1 181 ? 41.951 2.794 -47.329 1.00 95.50 181 GLN A C 1
ATOM 1460 O O . GLN A 1 181 ? 41.936 2.245 -46.226 1.00 95.50 181 GLN A O 1
ATOM 1465 N N . ARG A 1 182 ? 41.820 4.119 -47.477 1.00 95.94 182 ARG A N 1
ATOM 1466 C CA . ARG A 1 182 ? 41.592 5.030 -46.344 1.00 95.94 182 A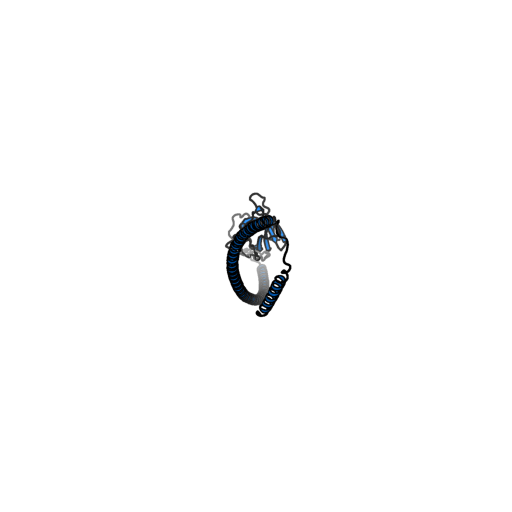RG A CA 1
ATOM 1467 C C . ARG A 1 182 ? 40.261 4.754 -45.655 1.00 95.94 182 ARG A C 1
ATOM 1469 O O . ARG A 1 182 ? 40.235 4.639 -44.435 1.00 95.94 182 ARG A O 1
ATOM 1476 N N . ASP A 1 183 ? 39.188 4.573 -46.417 1.00 95.56 183 ASP A N 1
ATOM 1477 C CA . ASP A 1 183 ? 37.863 4.297 -45.856 1.00 95.56 183 ASP A CA 1
ATOM 1478 C C . ASP A 1 183 ? 37.838 2.960 -45.109 1.00 95.56 183 ASP A C 1
ATOM 1480 O O . ASP A 1 183 ? 37.300 2.877 -44.006 1.00 95.56 183 ASP A O 1
ATOM 1484 N N . ARG A 1 184 ? 38.497 1.924 -45.648 1.00 95.75 184 ARG A N 1
ATOM 1485 C CA . ARG A 1 184 ? 38.668 0.636 -44.953 1.00 95.75 184 ARG A CA 1
ATOM 1486 C C . ARG A 1 184 ? 39.424 0.784 -43.638 1.00 95.75 184 ARG A C 1
ATOM 1488 O O . ARG A 1 184 ? 39.039 0.157 -42.653 1.00 95.75 184 ARG A O 1
ATOM 1495 N N . PHE A 1 185 ? 40.491 1.581 -43.622 1.00 96.69 185 PHE A N 1
ATOM 1496 C CA . PHE A 1 185 ? 41.255 1.840 -42.406 1.00 96.69 185 PHE A CA 1
ATOM 1497 C C . PHE A 1 185 ? 40.397 2.562 -41.357 1.00 96.69 185 PHE A C 1
ATOM 1499 O O . PHE A 1 185 ? 40.279 2.075 -40.234 1.00 96.69 185 PHE A O 1
ATOM 1506 N N . ASN A 1 186 ? 39.721 3.644 -41.753 1.00 95.94 186 ASN A N 1
ATOM 1507 C CA . ASN A 1 186 ? 38.850 4.428 -40.875 1.00 95.94 186 ASN A CA 1
ATOM 1508 C C . ASN A 1 186 ? 37.703 3.581 -40.304 1.00 95.94 186 ASN A C 1
ATOM 1510 O O . ASN A 1 186 ? 37.452 3.605 -39.101 1.00 95.94 186 ASN A O 1
ATOM 1514 N N . PHE A 1 187 ? 37.044 2.782 -41.150 1.00 96.44 187 PHE A N 1
ATOM 1515 C CA . PHE A 1 187 ? 35.974 1.881 -40.724 1.00 96.44 187 PHE A CA 1
ATOM 1516 C C . PHE A 1 187 ? 36.471 0.848 -39.706 1.00 96.44 187 PHE A C 1
ATOM 1518 O O . PHE A 1 187 ? 35.791 0.561 -38.723 1.00 96.44 187 PHE A O 1
ATOM 1525 N N . ASN A 1 188 ? 37.671 0.298 -39.908 1.00 96.88 188 ASN A N 1
ATOM 1526 C CA . ASN A 1 188 ? 38.246 -0.667 -38.978 1.00 96.88 188 ASN A CA 1
ATOM 1527 C C . ASN A 1 188 ? 38.584 -0.030 -37.617 1.00 96.88 188 ASN A C 1
ATOM 1529 O O . ASN A 1 188 ? 38.335 -0.643 -36.579 1.00 96.88 188 ASN A O 1
ATOM 1533 N N . GLU A 1 189 ? 39.106 1.200 -37.597 1.00 96.81 189 GLU A N 1
ATOM 1534 C CA . GLU A 1 189 ? 39.319 1.936 -36.344 1.00 96.81 189 GLU A CA 1
ATOM 1535 C C . GLU A 1 189 ? 38.002 2.230 -35.614 1.00 96.81 189 GLU A C 1
ATOM 1537 O O . GLU A 1 189 ? 37.908 2.019 -34.401 1.00 96.81 189 GLU A O 1
ATOM 1542 N N . GLU A 1 190 ? 36.968 2.661 -36.339 1.00 96.88 190 GLU A N 1
ATOM 1543 C CA . GLU A 1 190 ? 35.644 2.920 -35.770 1.00 96.88 190 GLU A CA 1
ATOM 1544 C C . GLU A 1 190 ? 35.010 1.643 -35.203 1.00 96.88 190 GLU A C 1
ATOM 1546 O O . GLU A 1 190 ? 34.470 1.657 -34.095 1.00 96.88 190 GLU A O 1
ATOM 1551 N N . LEU A 1 191 ? 35.158 0.511 -35.899 1.00 96.19 191 LEU A N 1
ATOM 1552 C CA . LEU A 1 191 ? 34.682 -0.791 -35.437 1.00 96.19 191 LEU A CA 1
ATOM 1553 C C . LEU A 1 191 ? 35.374 -1.223 -34.134 1.00 96.19 191 LEU A C 1
ATOM 1555 O O . LEU A 1 191 ? 34.708 -1.663 -33.194 1.00 96.19 191 LEU A O 1
ATOM 1559 N N . ILE A 1 192 ? 36.700 -1.064 -34.048 1.00 97.19 192 ILE A N 1
ATOM 1560 C CA . ILE A 1 192 ? 37.470 -1.371 -32.832 1.00 97.19 192 ILE A CA 1
ATOM 1561 C C . ILE A 1 192 ? 37.026 -0.467 -31.681 1.00 97.19 192 ILE A C 1
ATOM 1563 O O . ILE A 1 192 ? 36.785 -0.949 -30.5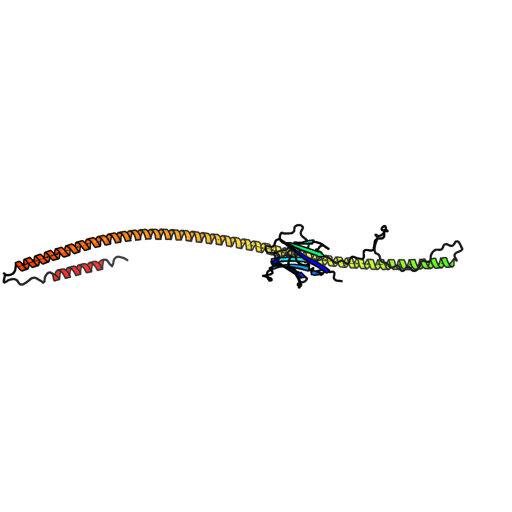69 1.00 97.19 192 ILE A O 1
ATOM 1567 N N . ARG A 1 193 ? 36.895 0.837 -31.938 1.00 97.44 193 ARG A N 1
ATOM 1568 C CA . ARG A 1 193 ? 36.456 1.813 -30.939 1.00 97.44 193 ARG A CA 1
ATOM 1569 C C . ARG A 1 193 ? 35.054 1.489 -30.426 1.00 97.44 193 ARG A C 1
ATOM 1571 O O . ARG A 1 193 ? 34.859 1.411 -29.214 1.00 97.44 193 ARG A O 1
ATOM 1578 N N . SER A 1 194 ? 34.108 1.238 -31.327 1.00 96.38 194 SER A N 1
ATOM 1579 C CA . SER A 1 194 ? 32.739 0.858 -30.976 1.00 96.38 194 SER A CA 1
ATOM 1580 C C . SER A 1 194 ? 32.718 -0.427 -30.141 1.00 96.38 194 SER A C 1
ATOM 1582 O O . SER A 1 194 ? 32.076 -0.480 -29.093 1.00 96.38 194 SER A O 1
ATOM 1584 N N . GLY A 1 195 ? 33.515 -1.437 -30.513 1.00 97.31 195 GLY A N 1
ATOM 1585 C CA . GLY A 1 195 ? 33.662 -2.668 -29.732 1.00 97.31 195 GLY A CA 1
ATOM 1586 C C . GLY A 1 195 ? 34.174 -2.436 -28.303 1.00 97.31 195 GLY A C 1
ATOM 1587 O O . GLY A 1 195 ? 33.693 -3.066 -27.359 1.00 97.31 195 GLY A O 1
ATOM 1588 N N . GLN A 1 196 ? 35.111 -1.503 -28.110 1.00 97.56 196 GLN A N 1
ATOM 1589 C CA . GLN A 1 196 ? 35.597 -1.127 -26.777 1.00 97.56 196 GLN A CA 1
ATOM 1590 C C . GLN A 1 196 ? 34.540 -0.384 -25.951 1.00 97.56 196 GLN A C 1
ATOM 1592 O O . GLN A 1 196 ? 34.447 -0.606 -24.742 1.00 97.56 196 GLN A O 1
ATOM 1597 N N . GLU A 1 197 ? 33.751 0.488 -26.579 1.00 97.12 197 GLU A N 1
ATOM 1598 C CA . GLU A 1 197 ? 32.652 1.207 -25.926 1.00 97.12 197 GLU A CA 1
ATOM 1599 C C . GLU A 1 197 ? 31.562 0.231 -25.455 1.00 97.12 197 GLU A C 1
ATOM 1601 O O . GLU A 1 197 ? 31.174 0.271 -24.284 1.00 97.12 197 GLU A O 1
ATOM 1606 N N . TYR A 1 198 ? 31.159 -0.725 -26.301 1.00 97.56 198 TYR A N 1
ATOM 1607 C CA . TYR A 1 198 ? 30.220 -1.781 -25.909 1.00 97.56 198 TYR A CA 1
ATOM 1608 C C . TYR A 1 198 ? 30.756 -2.649 -24.773 1.00 97.56 198 TYR A C 1
ATOM 1610 O O . TYR A 1 198 ? 30.021 -2.946 -23.834 1.00 97.56 198 TYR A O 1
ATOM 1618 N N . LYS A 1 199 ? 32.041 -3.020 -24.810 1.00 98.12 199 LYS A N 1
ATOM 1619 C CA . LYS A 1 199 ? 32.656 -3.799 -23.730 1.00 98.12 199 LYS A CA 1
ATOM 1620 C C . LYS A 1 199 ? 32.584 -3.063 -22.389 1.00 98.12 199 LYS A C 1
ATOM 1622 O O . LYS A 1 199 ? 32.136 -3.643 -21.407 1.00 98.12 199 LYS A O 1
ATOM 1627 N N . LYS A 1 200 ? 32.943 -1.774 -22.360 1.00 97.81 200 LYS A N 1
ATOM 1628 C CA . LYS A 1 200 ? 32.841 -0.941 -21.148 1.00 97.81 200 LYS A CA 1
ATOM 1629 C C . LYS A 1 200 ? 31.402 -0.843 -20.638 1.00 97.81 200 LYS A C 1
ATOM 1631 O O . LYS A 1 200 ? 31.182 -0.919 -19.433 1.00 97.81 200 LYS A O 1
ATOM 1636 N N . ALA A 1 201 ? 30.430 -0.693 -21.538 1.00 97.25 201 ALA A N 1
ATOM 1637 C CA . ALA A 1 201 ? 29.017 -0.649 -21.168 1.00 97.25 201 ALA A CA 1
ATOM 1638 C C . ALA A 1 201 ? 28.543 -1.979 -20.554 1.00 97.25 201 ALA A C 1
ATOM 1640 O O . ALA A 1 201 ? 27.857 -1.973 -19.534 1.00 97.25 201 ALA A O 1
ATOM 1641 N N . ILE A 1 202 ? 28.949 -3.116 -21.126 1.00 97.69 202 ILE A N 1
ATOM 1642 C CA . ILE A 1 202 ? 28.633 -4.452 -20.598 1.00 97.69 202 ILE A CA 1
ATOM 1643 C C . ILE A 1 202 ? 29.255 -4.659 -19.211 1.00 97.69 202 ILE A C 1
ATOM 1645 O O . ILE A 1 202 ? 28.579 -5.155 -18.305 1.00 97.69 202 ILE A O 1
ATOM 1649 N N . ASP A 1 203 ? 30.513 -4.256 -19.022 1.00 97.88 203 ASP A N 1
ATOM 1650 C CA . ASP A 1 203 ? 31.200 -4.360 -17.731 1.00 97.88 203 ASP A CA 1
ATOM 1651 C C . ASP A 1 203 ? 30.484 -3.514 -16.660 1.00 97.88 203 ASP A C 1
ATOM 1653 O O . ASP A 1 203 ? 30.227 -3.992 -15.554 1.00 97.88 203 ASP A O 1
ATOM 1657 N N . GLN A 1 204 ? 30.069 -2.290 -17.008 1.00 97.81 204 GLN A N 1
ATOM 1658 C CA . GLN A 1 204 ? 29.309 -1.409 -16.117 1.00 97.81 204 GLN A CA 1
ATOM 1659 C C . GLN A 1 204 ? 27.950 -2.010 -15.725 1.00 97.81 204 GLN A C 1
ATOM 1661 O O . GLN A 1 204 ? 27.617 -2.066 -14.540 1.00 97.81 204 GLN A O 1
ATOM 1666 N N . ILE A 1 205 ? 27.189 -2.520 -16.700 1.00 97.81 205 ILE A N 1
ATOM 1667 C CA . ILE A 1 205 ? 25.902 -3.190 -16.451 1.00 97.81 205 ILE A CA 1
ATOM 1668 C C . ILE A 1 205 ? 26.096 -4.407 -15.537 1.00 97.81 205 ILE A C 1
ATOM 1670 O O . ILE A 1 205 ? 25.288 -4.652 -14.642 1.00 97.81 205 ILE A O 1
ATOM 1674 N N . SER A 1 206 ? 27.183 -5.158 -15.723 1.00 97.88 206 SER A N 1
ATOM 1675 C CA . SER A 1 206 ? 27.494 -6.335 -14.905 1.00 97.88 206 SER A CA 1
ATOM 1676 C C . SER A 1 206 ? 27.747 -5.967 -13.439 1.00 97.88 206 SER A C 1
ATOM 1678 O O . SER A 1 206 ? 27.253 -6.650 -12.540 1.00 97.88 206 SER A O 1
ATOM 1680 N N . ILE A 1 207 ? 28.457 -4.861 -13.185 1.00 97.69 207 ILE A N 1
ATOM 1681 C CA . ILE A 1 207 ? 28.685 -4.340 -11.828 1.00 97.69 207 ILE A CA 1
ATOM 1682 C C . ILE A 1 207 ? 27.363 -3.896 -11.190 1.00 97.69 207 ILE A C 1
ATOM 1684 O O . ILE A 1 207 ? 27.070 -4.262 -10.049 1.00 97.69 207 ILE A O 1
ATOM 1688 N N . GLU A 1 208 ? 26.541 -3.139 -11.917 1.00 97.00 208 GLU A N 1
ATOM 1689 C CA . GLU A 1 208 ? 25.246 -2.671 -11.412 1.00 97.00 208 GLU A CA 1
ATOM 1690 C C . GLU A 1 208 ? 24.308 -3.834 -11.075 1.00 97.00 208 GLU A C 1
ATOM 1692 O O . GLU A 1 208 ? 23.667 -3.823 -10.021 1.00 97.00 208 GLU A O 1
ATOM 1697 N N . LEU A 1 209 ? 24.278 -4.878 -11.908 1.00 97.19 209 LEU A N 1
ATOM 1698 C CA . LEU A 1 209 ? 23.506 -6.092 -11.643 1.00 97.19 209 LEU A CA 1
ATOM 1699 C C . LEU A 1 209 ? 23.917 -6.773 -10.334 1.00 97.19 209 LEU A C 1
ATOM 1701 O O . LEU A 1 209 ? 23.042 -7.190 -9.573 1.00 97.19 209 LEU A O 1
ATOM 1705 N N . GLU A 1 210 ? 25.213 -6.867 -10.029 1.00 97.62 210 GLU A N 1
ATOM 1706 C CA . GLU A 1 210 ? 25.667 -7.438 -8.754 1.00 97.62 210 GLU A CA 1
ATOM 1707 C C . GLU A 1 210 ? 25.286 -6.563 -7.551 1.00 97.62 210 GLU A C 1
ATOM 1709 O O . GLU A 1 210 ? 24.844 -7.084 -6.522 1.00 97.62 210 GLU A O 1
ATOM 1714 N N . ILE A 1 211 ? 25.335 -5.233 -7.690 1.00 97.69 211 ILE A N 1
ATOM 1715 C CA . ILE A 1 211 ? 24.847 -4.308 -6.655 1.00 97.69 211 ILE A CA 1
ATOM 1716 C C . ILE A 1 211 ? 23.347 -4.520 -6.406 1.00 97.69 211 ILE A C 1
ATOM 1718 O O . ILE A 1 211 ? 22.916 -4.609 -5.252 1.00 97.69 211 ILE A O 1
ATOM 1722 N N . TYR A 1 212 ? 22.536 -4.627 -7.463 1.00 97.31 212 TYR A N 1
ATOM 1723 C CA . TYR A 1 212 ? 21.098 -4.867 -7.329 1.00 97.31 212 TYR A CA 1
ATOM 1724 C C . TYR A 1 212 ? 20.786 -6.237 -6.724 1.00 97.31 212 TYR A C 1
ATOM 1726 O O . TYR A 1 212 ? 19.910 -6.328 -5.861 1.00 97.31 212 TYR A O 1
ATOM 1734 N N . LYS A 1 213 ? 21.531 -7.290 -7.083 1.00 98.00 213 LYS A N 1
ATOM 1735 C CA . LYS A 1 213 ? 21.405 -8.611 -6.445 1.00 98.00 213 LYS A CA 1
ATOM 1736 C C . LYS A 1 213 ? 21.720 -8.551 -4.951 1.00 98.00 213 LYS A C 1
ATOM 1738 O O . LYS A 1 213 ? 20.985 -9.132 -4.154 1.00 98.00 213 LYS A O 1
ATOM 1743 N N . ALA A 1 214 ? 22.777 -7.842 -4.554 1.00 97.31 214 ALA A N 1
ATOM 1744 C CA . ALA A 1 214 ? 23.125 -7.669 -3.145 1.00 97.31 214 ALA A CA 1
ATOM 1745 C C . ALA A 1 214 ? 22.033 -6.902 -2.377 1.00 97.31 214 ALA A C 1
ATOM 1747 O O . ALA A 1 214 ? 21.603 -7.343 -1.311 1.00 97.31 214 ALA A O 1
ATOM 1748 N N . LYS A 1 215 ? 21.516 -5.804 -2.948 1.00 97.25 215 LYS A N 1
ATOM 1749 C CA . LYS A 1 215 ? 20.395 -5.044 -2.367 1.00 97.25 215 LYS A CA 1
ATOM 1750 C C . LYS A 1 215 ? 19.136 -5.896 -2.224 1.00 97.25 215 LYS A C 1
ATOM 1752 O O . LYS A 1 215 ? 18.526 -5.893 -1.162 1.00 97.25 215 LYS A O 1
ATOM 1757 N N . SER A 1 216 ? 18.777 -6.663 -3.253 1.00 97.12 216 SER A N 1
ATOM 1758 C CA . SER A 1 216 ? 17.626 -7.572 -3.224 1.00 97.12 216 SER A CA 1
ATOM 1759 C C . SER A 1 216 ? 17.744 -8.607 -2.101 1.00 97.12 216 SER A C 1
ATOM 1761 O O . SER A 1 216 ? 16.792 -8.792 -1.346 1.00 97.12 216 SER A O 1
ATOM 1763 N N . LYS A 1 217 ? 18.927 -9.208 -1.909 1.00 97.81 217 LYS A N 1
ATOM 1764 C CA . LYS A 1 217 ? 19.179 -10.125 -0.784 1.00 97.81 217 LYS A CA 1
ATOM 1765 C C . LYS A 1 217 ? 19.013 -9.444 0.577 1.00 97.81 217 LYS A C 1
ATOM 1767 O O . LYS A 1 217 ? 18.469 -10.057 1.488 1.00 97.81 217 LYS A O 1
ATOM 1772 N N . ASN A 1 218 ? 19.455 -8.195 0.723 1.00 97.38 218 ASN A N 1
ATOM 1773 C CA . ASN A 1 218 ? 19.285 -7.445 1.972 1.00 97.38 218 ASN A CA 1
ATOM 1774 C C . ASN A 1 218 ? 17.814 -7.114 2.249 1.00 97.38 218 ASN A C 1
ATOM 1776 O O . ASN A 1 218 ? 17.363 -7.283 3.376 1.00 97.38 218 ASN A O 1
ATOM 1780 N N . PHE A 1 219 ? 17.051 -6.705 1.230 1.00 97.19 219 PHE A N 1
ATOM 1781 C CA . PHE A 1 219 ? 15.611 -6.486 1.382 1.00 97.19 219 PHE A CA 1
ATOM 1782 C C . PHE A 1 219 ? 14.870 -7.769 1.744 1.00 97.19 219 PHE A C 1
ATOM 1784 O O . PHE A 1 219 ? 13.976 -7.728 2.580 1.00 97.19 219 PHE A O 1
ATOM 1791 N N . GLN A 1 220 ? 15.267 -8.907 1.172 1.00 97.38 220 GLN A N 1
ATOM 1792 C CA . GLN A 1 220 ? 14.670 -10.189 1.528 1.00 97.38 220 GLN A CA 1
ATOM 1793 C C . GLN A 1 220 ? 14.895 -10.530 3.007 1.00 97.38 220 GLN A C 1
ATOM 1795 O O . GLN A 1 220 ? 13.942 -10.887 3.688 1.00 97.38 220 GLN A O 1
ATOM 1800 N N . LYS A 1 221 ? 16.118 -10.336 3.522 1.00 97.75 221 LYS A N 1
ATOM 1801 C CA . LYS A 1 221 ? 16.408 -10.520 4.955 1.00 97.75 221 LYS A CA 1
ATOM 1802 C C . LYS A 1 221 ? 15.545 -9.622 5.838 1.00 97.75 221 LYS A C 1
ATOM 1804 O O . LYS A 1 221 ? 14.948 -10.111 6.783 1.00 97.75 221 LYS A O 1
ATOM 1809 N N . LEU A 1 222 ? 15.424 -8.343 5.484 1.00 97.69 222 LEU A N 1
ATOM 1810 C CA . LEU A 1 222 ? 14.604 -7.391 6.234 1.00 97.69 222 LEU A CA 1
ATOM 1811 C C . LEU A 1 222 ? 13.114 -7.779 6.234 1.00 97.69 222 LEU A C 1
ATOM 1813 O O . LEU A 1 222 ? 12.426 -7.623 7.237 1.00 97.69 222 LEU A O 1
ATOM 1817 N N . ILE A 1 223 ? 12.606 -8.303 5.114 1.00 97.31 223 ILE A N 1
ATOM 1818 C CA . ILE A 1 223 ? 11.238 -8.831 5.031 1.00 97.31 223 ILE A CA 1
ATOM 1819 C C . ILE A 1 223 ? 11.057 -10.020 5.976 1.00 97.31 223 ILE A C 1
ATOM 1821 O O . ILE A 1 223 ? 10.013 -10.126 6.616 1.00 97.31 223 ILE A O 1
ATOM 1825 N N . ASP A 1 224 ? 12.038 -10.916 6.046 1.00 97.38 224 ASP A N 1
ATOM 1826 C CA . ASP A 1 224 ? 11.960 -12.099 6.900 1.00 97.38 224 ASP A CA 1
ATOM 1827 C C . ASP A 1 224 ? 12.063 -11.722 8.391 1.00 97.38 224 ASP A C 1
ATOM 1829 O O . ASP A 1 224 ? 11.265 -12.214 9.185 1.00 97.38 224 ASP A O 1
ATOM 1833 N N . GLU A 1 225 ? 12.914 -10.753 8.750 1.00 97.62 225 GLU A N 1
ATOM 1834 C CA . GLU A 1 225 ? 12.974 -10.160 10.099 1.00 97.62 225 GLU A CA 1
ATOM 1835 C C . GLU A 1 225 ? 11.629 -9.528 10.506 1.00 97.62 225 GLU A C 1
ATOM 1837 O O . GLU A 1 225 ? 11.100 -9.810 11.582 1.00 97.62 225 GLU A O 1
ATOM 1842 N N . PHE A 1 226 ? 11.005 -8.735 9.626 1.00 97.25 226 PHE A N 1
ATOM 1843 C CA . PHE A 1 226 ? 9.689 -8.150 9.911 1.00 97.25 226 PHE A CA 1
ATOM 1844 C C . PHE A 1 226 ? 8.562 -9.183 9.990 1.00 97.25 226 PHE A C 1
ATOM 1846 O O . PHE A 1 226 ? 7.552 -8.937 10.656 1.00 97.25 226 PHE A O 1
ATOM 1853 N N . LYS A 1 227 ? 8.672 -10.321 9.299 1.00 97.50 227 LYS A N 1
ATOM 1854 C CA . LYS A 1 227 ? 7.703 -11.415 9.448 1.00 97.50 227 LYS A CA 1
ATOM 1855 C C . LYS A 1 227 ? 7.821 -12.055 10.824 1.00 97.50 227 LYS A C 1
ATOM 1857 O O . LYS A 1 227 ? 6.791 -12.228 11.469 1.00 97.50 227 LYS A O 1
ATOM 1862 N N . GLU A 1 228 ? 9.041 -12.339 11.273 1.00 97.62 228 GLU A N 1
ATOM 1863 C CA . GLU A 1 228 ? 9.303 -12.910 12.597 1.00 97.62 228 GLU A CA 1
ATOM 1864 C C . GLU A 1 228 ? 8.792 -11.981 13.710 1.00 97.62 228 GLU A C 1
ATOM 1866 O O . GLU A 1 228 ? 8.010 -12.404 14.563 1.00 97.62 228 GLU A O 1
ATOM 1871 N N . GLU A 1 229 ? 9.097 -10.680 13.635 1.00 97.69 229 GLU A N 1
ATOM 1872 C CA . GLU A 1 229 ? 8.598 -9.692 14.602 1.00 97.69 229 GLU A CA 1
ATOM 1873 C C . GLU A 1 229 ? 7.059 -9.625 14.625 1.00 97.69 229 GLU A C 1
ATOM 1875 O O . GLU A 1 229 ? 6.438 -9.578 15.691 1.00 97.69 229 GLU A O 1
ATOM 1880 N N . ASN A 1 230 ? 6.407 -9.666 13.458 1.00 96.12 230 ASN A N 1
ATOM 1881 C CA . ASN A 1 230 ? 4.945 -9.667 13.383 1.00 96.12 230 ASN A CA 1
ATOM 1882 C C . ASN A 1 230 ? 4.322 -10.940 13.966 1.00 96.12 230 ASN A C 1
ATOM 1884 O O . ASN A 1 230 ? 3.252 -10.867 14.577 1.00 96.12 230 ASN A O 1
ATOM 1888 N N . GLU A 1 231 ? 4.948 -12.100 13.774 1.00 97.50 231 GLU A N 1
ATOM 1889 C CA . GLU A 1 231 ? 4.496 -13.355 14.377 1.00 97.50 231 GLU A CA 1
ATOM 1890 C C . GLU A 1 231 ? 4.613 -13.306 15.904 1.00 97.50 231 GLU A C 1
ATOM 1892 O O . GLU A 1 231 ? 3.647 -13.635 16.600 1.00 97.50 231 GLU A O 1
ATOM 1897 N N . GLU A 1 232 ? 5.721 -12.785 16.439 1.00 97.69 232 GLU A N 1
ATOM 1898 C CA . GLU A 1 232 ? 5.877 -12.576 17.881 1.00 97.69 232 GLU A CA 1
ATOM 1899 C C . GLU A 1 232 ? 4.839 -11.605 18.456 1.00 97.69 232 GLU A C 1
ATOM 1901 O O . GLU A 1 232 ? 4.254 -11.859 19.514 1.00 97.69 232 GLU A O 1
ATOM 1906 N N . LEU A 1 233 ? 4.602 -10.475 17.783 1.00 97.38 233 LEU A N 1
ATOM 1907 C CA . LEU A 1 233 ? 3.625 -9.480 18.225 1.00 97.38 233 LEU A CA 1
ATOM 1908 C C . LEU A 1 233 ? 2.200 -10.038 18.192 1.00 97.38 233 LEU A C 1
ATOM 1910 O O . LEU A 1 233 ? 1.423 -9.780 19.113 1.00 97.38 233 LEU A O 1
ATOM 1914 N N . ARG A 1 234 ? 1.861 -10.849 17.183 1.00 97.31 234 ARG A N 1
ATOM 1915 C CA . ARG A 1 234 ? 0.576 -11.561 17.128 1.00 97.31 234 ARG A CA 1
ATOM 1916 C C . ARG A 1 234 ? 0.428 -12.550 18.279 1.00 97.31 234 ARG A C 1
ATOM 1918 O O . ARG A 1 234 ? -0.630 -12.574 18.900 1.00 97.31 234 ARG A O 1
ATOM 1925 N N . ALA A 1 235 ? 1.476 -13.307 18.601 1.00 97.69 235 ALA A N 1
ATOM 1926 C CA . ALA A 1 235 ? 1.458 -14.233 19.731 1.00 97.69 235 ALA A CA 1
ATOM 1927 C C . ALA A 1 235 ? 1.275 -13.500 21.073 1.00 97.69 235 ALA A C 1
ATOM 1929 O O . ALA A 1 235 ? 0.440 -13.895 21.886 1.00 97.69 235 ALA A O 1
ATOM 1930 N N . LYS A 1 236 ? 1.993 -12.386 21.287 1.00 97.75 236 LYS A N 1
ATOM 1931 C CA . LYS A 1 236 ? 1.840 -11.534 22.483 1.00 97.75 236 LYS A CA 1
ATOM 1932 C C . LYS A 1 236 ? 0.433 -10.941 22.587 1.00 97.75 236 LYS A C 1
ATOM 1934 O O . LYS A 1 236 ? -0.140 -10.912 23.674 1.00 97.75 236 LYS A O 1
ATOM 1939 N N . LEU A 1 237 ? -0.134 -10.493 21.466 1.00 97.31 237 LEU A N 1
ATOM 1940 C CA . LEU A 1 237 ? -1.494 -9.960 21.419 1.00 97.31 237 LEU A CA 1
ATOM 1941 C C . LEU A 1 237 ? -2.532 -11.022 21.796 1.00 97.31 237 LEU A C 1
ATOM 1943 O O . LEU A 1 237 ? -3.458 -10.724 22.546 1.00 97.31 237 LEU A O 1
ATOM 1947 N N . GLU A 1 238 ? -2.381 -12.247 21.295 1.00 97.38 238 GLU A N 1
ATOM 1948 C CA . GLU A 1 238 ? -3.299 -13.340 21.619 1.00 97.38 238 GLU A CA 1
ATOM 1949 C C . GLU A 1 238 ? -3.209 -13.725 23.099 1.00 97.38 238 GLU A C 1
ATOM 1951 O O . GLU A 1 238 ? -4.230 -13.838 23.775 1.00 97.38 238 GLU A O 1
ATOM 1956 N N . GLN A 1 239 ? -1.993 -13.786 23.649 1.00 97.31 239 GLN A N 1
ATOM 1957 C CA . GLN A 1 239 ? -1.788 -14.035 25.074 1.00 97.31 239 GLN A CA 1
ATOM 1958 C C . GLN A 1 239 ? -2.444 -12.959 25.959 1.00 97.31 239 GLN A C 1
ATOM 1960 O O . GLN A 1 239 ? -3.023 -13.277 26.999 1.00 97.31 239 GLN A O 1
ATOM 1965 N N . GLU A 1 240 ? -2.363 -11.679 25.581 1.00 95.94 240 GLU A N 1
ATOM 1966 C CA . GLU A 1 240 ? -3.043 -10.616 26.329 1.00 95.94 240 GLU A CA 1
ATOM 1967 C C . GLU A 1 240 ? -4.565 -10.702 26.210 1.00 95.94 240 GLU A C 1
ATOM 1969 O O . GLU A 1 240 ? -5.251 -10.534 27.218 1.00 95.94 240 GLU A O 1
ATOM 1974 N N . LYS A 1 241 ? -5.108 -11.057 25.039 1.00 96.69 241 LYS A N 1
ATOM 1975 C CA . LYS A 1 241 ? -6.553 -11.298 24.890 1.00 96.69 241 LYS A CA 1
ATOM 1976 C C . LYS A 1 241 ? -7.048 -12.421 25.798 1.00 96.69 241 LYS A C 1
ATOM 1978 O O . LYS A 1 241 ? -8.091 -12.283 26.438 1.00 96.69 241 LYS A O 1
ATOM 1983 N N . GLU A 1 242 ? -6.303 -13.520 25.892 1.00 96.94 242 GLU A N 1
ATOM 1984 C CA . GLU A 1 242 ? -6.638 -14.625 26.794 1.00 96.94 242 GLU A CA 1
ATOM 1985 C C . GLU A 1 242 ? -6.653 -14.171 28.261 1.00 96.94 242 GLU A C 1
ATOM 1987 O O . GLU A 1 242 ? -7.592 -14.482 29.001 1.00 96.94 242 GLU A O 1
ATOM 1992 N N . LYS A 1 243 ? -5.663 -13.371 28.682 1.00 96.94 243 LYS A N 1
ATOM 1993 C CA . LYS A 1 243 ? -5.626 -12.801 30.038 1.00 96.94 243 LYS A CA 1
ATOM 1994 C C . LYS A 1 243 ? -6.793 -11.854 30.297 1.00 96.94 243 LYS A C 1
ATOM 1996 O O . LYS A 1 243 ? -7.394 -11.934 31.370 1.00 96.94 243 LYS A O 1
ATOM 2001 N N . THR A 1 244 ? -7.129 -10.976 29.349 1.00 96.00 244 THR A N 1
ATOM 2002 C CA . THR A 1 244 ? -8.262 -10.053 29.504 1.00 96.00 244 THR A CA 1
ATOM 2003 C C . THR A 1 244 ? -9.582 -10.804 29.602 1.00 96.00 244 THR A C 1
ATOM 2005 O O . THR A 1 244 ? -10.377 -10.500 30.487 1.00 96.00 244 THR A O 1
ATOM 2008 N N . ASN A 1 245 ? -9.776 -11.845 28.788 1.00 96.69 245 ASN A N 1
ATOM 2009 C CA . ASN A 1 245 ? -10.977 -12.679 28.838 1.00 96.69 245 ASN A CA 1
ATOM 2010 C C . ASN A 1 245 ? -11.089 -13.406 30.187 1.00 96.69 245 ASN A C 1
ATOM 2012 O O . ASN A 1 245 ? -12.138 -13.378 30.828 1.00 96.69 245 ASN A O 1
ATOM 2016 N N . ALA A 1 246 ? -9.992 -13.992 30.678 1.00 97.06 246 ALA A N 1
ATOM 2017 C CA . ALA A 1 246 ? -9.969 -14.645 31.986 1.00 97.06 246 ALA A CA 1
ATOM 2018 C C . ALA A 1 246 ? -10.240 -13.660 33.142 1.00 97.06 246 ALA A C 1
ATOM 2020 O O . ALA A 1 246 ? -10.921 -13.999 34.116 1.00 97.06 246 ALA A O 1
ATOM 2021 N N . ALA A 1 247 ? -9.721 -12.431 33.052 1.00 96.56 247 ALA A N 1
ATOM 2022 C CA . ALA A 1 247 ? -9.995 -11.376 34.024 1.00 96.56 247 ALA A CA 1
ATOM 2023 C C . ALA A 1 247 ? -11.472 -10.947 33.998 1.00 96.56 247 ALA A C 1
ATOM 2025 O O . ALA A 1 247 ? -12.084 -10.804 35.060 1.00 96.56 247 ALA A O 1
ATOM 2026 N N . GLU A 1 248 ? -12.060 -10.804 32.809 1.00 96.31 248 GLU A N 1
ATOM 2027 C CA . GLU A 1 248 ? -13.470 -10.457 32.634 1.00 96.31 248 GLU A CA 1
ATOM 2028 C C . GLU A 1 248 ? -14.400 -11.553 33.173 1.00 96.31 248 GLU A C 1
ATOM 2030 O O . GLU A 1 248 ? -15.312 -11.260 33.949 1.00 96.31 248 GLU A O 1
ATOM 2035 N N . GLU A 1 249 ? -14.129 -12.826 32.875 1.00 96.81 249 GLU A N 1
ATOM 2036 C CA . GLU A 1 249 ? -14.886 -13.948 33.439 1.00 96.81 249 GLU A CA 1
ATOM 2037 C C . GLU A 1 249 ? -14.834 -13.973 34.973 1.00 96.81 249 GLU A C 1
ATOM 2039 O O . GLU A 1 249 ? -15.844 -14.221 35.644 1.00 96.81 249 GLU A O 1
ATOM 2044 N N . ASN A 1 250 ? -13.659 -13.716 35.556 1.00 97.00 250 ASN A N 1
ATOM 2045 C CA . ASN A 1 250 ? -13.499 -13.646 37.007 1.00 97.00 250 ASN A CA 1
ATOM 2046 C C . ASN A 1 250 ? -14.276 -12.469 37.609 1.00 97.00 250 ASN A C 1
ATOM 2048 O O . ASN A 1 250 ? -14.923 -12.631 38.650 1.00 97.00 250 ASN A O 1
ATOM 2052 N N . LEU A 1 251 ? -14.267 -11.307 36.949 1.00 96.56 251 LEU A N 1
ATOM 2053 C CA . LEU A 1 251 ? -15.063 -10.151 37.353 1.00 96.56 251 LEU A CA 1
ATOM 2054 C C . LEU A 1 251 ? -16.560 -10.490 37.338 1.00 96.56 251 LEU A C 1
ATOM 2056 O O . LEU A 1 251 ? -17.246 -10.270 38.338 1.00 96.56 251 LEU A O 1
ATOM 2060 N N . GLN A 1 252 ? -17.062 -11.087 36.254 1.00 96.69 252 GLN A N 1
ATOM 2061 C CA . GLN A 1 252 ? -18.469 -11.478 36.133 1.00 96.69 252 GLN A CA 1
ATOM 2062 C C . GLN A 1 252 ? -18.883 -12.480 37.221 1.00 96.69 252 GLN A C 1
ATOM 2064 O O . GLN A 1 252 ? -19.922 -12.304 37.866 1.00 96.69 252 GLN A O 1
ATOM 2069 N N . LYS A 1 253 ? -18.046 -13.491 37.502 1.00 97.00 253 LYS A N 1
ATOM 2070 C CA . LYS A 1 253 ? -18.274 -14.450 38.600 1.00 97.00 253 LYS A CA 1
ATOM 2071 C C . LYS A 1 253 ? -18.347 -13.752 39.960 1.00 97.00 253 LYS A C 1
ATOM 2073 O O . LYS A 1 253 ? -19.211 -14.088 40.773 1.00 97.00 253 LYS A O 1
ATOM 2078 N N . ASN A 1 254 ? -17.474 -12.780 40.219 1.00 96.62 254 ASN A N 1
ATOM 2079 C CA . ASN A 1 254 ? -17.469 -12.027 41.474 1.00 96.62 254 ASN A CA 1
ATOM 2080 C C . ASN A 1 254 ? -18.697 -11.121 41.614 1.00 96.62 254 ASN A C 1
ATOM 2082 O O . ASN A 1 254 ? -19.313 -11.103 42.681 1.00 96.62 254 ASN A O 1
ATOM 2086 N N . ILE A 1 255 ? -19.106 -10.443 40.538 1.00 96.31 255 ILE A N 1
ATOM 2087 C CA . ILE A 1 255 ? -20.340 -9.645 40.506 1.00 96.31 255 ILE A CA 1
ATOM 2088 C C . ILE A 1 255 ? -21.547 -10.531 40.825 1.00 96.31 255 ILE A C 1
ATOM 2090 O O . ILE A 1 255 ? -22.376 -10.165 41.656 1.00 96.31 255 ILE A O 1
ATOM 2094 N N . LEU A 1 256 ? -21.638 -11.718 40.216 1.00 97.06 256 LEU A N 1
ATOM 2095 C CA . LEU A 1 256 ? -22.740 -12.646 40.468 1.00 97.06 256 LEU A CA 1
ATOM 2096 C C . LEU A 1 256 ? -22.777 -13.104 41.935 1.00 97.06 256 LEU A C 1
ATOM 2098 O O . LEU A 1 256 ? -23.835 -13.068 42.563 1.00 97.06 256 LEU A O 1
ATOM 2102 N N . LYS A 1 257 ? -21.626 -13.484 42.506 1.00 96.38 257 LYS A N 1
ATOM 2103 C CA . LYS A 1 257 ? -21.519 -13.853 43.930 1.00 96.38 257 LYS A CA 1
ATOM 2104 C C . LYS A 1 257 ? -21.938 -12.704 44.850 1.00 96.38 257 LYS A C 1
ATOM 2106 O O . LYS A 1 257 ? -22.671 -12.932 45.811 1.00 96.38 257 LYS A O 1
ATOM 2111 N N . SER A 1 258 ? -21.503 -11.482 44.546 1.00 95.88 258 SER A N 1
ATOM 2112 C CA . SER A 1 258 ? -21.860 -10.285 45.312 1.00 95.88 258 SER A CA 1
ATOM 2113 C C . SER A 1 258 ? -23.366 -10.015 45.263 1.00 95.88 258 SER A C 1
ATOM 2115 O O . SER A 1 258 ? -23.974 -9.896 46.323 1.00 95.88 258 SER A O 1
ATOM 2117 N N . LYS A 1 259 ? -23.991 -10.062 44.077 1.00 96.38 259 LYS A N 1
ATOM 2118 C CA . LYS A 1 259 ? -25.450 -9.921 43.915 1.00 96.38 259 LYS A CA 1
ATOM 2119 C C . LYS A 1 259 ? -26.240 -10.979 44.684 1.00 96.38 259 LYS A C 1
ATOM 2121 O O . LYS A 1 259 ? -27.262 -10.676 45.291 1.00 96.38 259 LYS A O 1
ATOM 2126 N N . MET A 1 260 ? -25.779 -12.230 44.674 1.00 95.38 260 MET A N 1
ATOM 2127 C CA . MET A 1 260 ? -26.426 -13.310 45.429 1.00 95.38 260 MET A CA 1
ATOM 2128 C C . MET A 1 260 ? -26.356 -13.068 46.943 1.00 95.38 260 MET A C 1
ATOM 2130 O O . MET A 1 260 ? -27.346 -13.279 47.644 1.00 95.38 260 MET A O 1
ATOM 2134 N N . SER A 1 261 ? -25.211 -12.591 47.438 1.00 95.50 261 SER A N 1
ATOM 2135 C CA . SER A 1 261 ? -25.034 -12.208 48.844 1.00 95.50 261 SER A CA 1
ATOM 2136 C C . SER A 1 261 ? -25.927 -11.024 49.229 1.00 95.50 261 SER A C 1
ATOM 2138 O O . SER A 1 261 ? -26.635 -11.083 50.233 1.00 95.50 261 SER A O 1
ATOM 2140 N N . GLU A 1 262 ? -25.960 -9.982 48.396 1.00 95.25 262 GLU A N 1
ATOM 2141 C CA . GLU A 1 262 ? -26.794 -8.792 48.589 1.00 95.25 262 GLU A CA 1
ATOM 2142 C C . GLU A 1 262 ? -28.286 -9.148 48.637 1.00 95.25 262 GLU A C 1
ATOM 2144 O O . GLU A 1 262 ? -28.980 -8.778 49.582 1.00 95.25 262 GLU A O 1
ATOM 2149 N N . ASN A 1 263 ? -28.763 -9.977 47.705 1.00 95.75 263 ASN A N 1
ATOM 2150 C CA . ASN A 1 263 ? -30.137 -10.485 47.718 1.00 95.75 263 ASN A CA 1
ATOM 2151 C C . ASN A 1 263 ? -30.453 -11.308 48.976 1.00 95.75 263 ASN A C 1
ATOM 2153 O O . ASN A 1 263 ? -31.572 -11.264 49.487 1.00 95.75 263 ASN A O 1
ATOM 2157 N N . SER A 1 264 ? -29.489 -12.080 49.486 1.00 96.50 264 SER A N 1
ATOM 2158 C CA . SER A 1 264 ? -29.671 -12.816 50.739 1.00 96.50 264 SER A CA 1
ATOM 2159 C C . SER A 1 264 ? -29.790 -11.872 51.936 1.00 96.50 264 SER A C 1
ATOM 2161 O O . SER A 1 264 ? -30.619 -12.109 52.814 1.00 96.50 264 SER A O 1
ATOM 2163 N N . LEU A 1 265 ? -28.980 -10.813 51.981 1.00 96.44 265 LEU A N 1
ATOM 2164 C CA . LEU A 1 265 ? -29.049 -9.791 53.026 1.00 96.44 265 LEU A CA 1
ATOM 2165 C C . LEU A 1 265 ? -30.371 -9.024 52.972 1.00 96.44 265 LEU A C 1
ATOM 2167 O O . LEU A 1 265 ? -30.977 -8.803 54.018 1.00 96.44 265 LEU A O 1
ATOM 2171 N N . LEU A 1 266 ? -30.855 -8.697 51.771 1.00 96.69 266 LEU A N 1
ATOM 2172 C CA . LEU A 1 266 ? -32.140 -8.029 51.579 1.00 96.69 266 LEU A CA 1
ATOM 2173 C C . LEU A 1 266 ? -33.293 -8.846 52.177 1.00 96.69 266 LEU A C 1
ATOM 2175 O O . LEU A 1 266 ? -34.057 -8.323 52.979 1.00 96.69 266 LEU A O 1
ATOM 2179 N N . LYS A 1 267 ? -33.348 -10.157 51.905 1.00 96.31 267 LYS A N 1
ATOM 2180 C CA . LYS A 1 267 ? -34.358 -11.055 52.500 1.00 96.31 267 LYS A CA 1
ATOM 2181 C C . LYS A 1 267 ? -34.299 -11.097 54.028 1.00 96.31 267 LYS A C 1
ATOM 2183 O O . LYS A 1 267 ? -35.325 -11.237 54.692 1.00 96.31 267 LYS A O 1
ATOM 2188 N N . ILE A 1 268 ? -33.096 -11.022 54.604 1.00 96.44 268 ILE A N 1
ATOM 2189 C CA . ILE A 1 268 ? -32.925 -10.975 56.062 1.00 96.44 268 ILE A CA 1
ATOM 2190 C C . ILE A 1 268 ? -33.460 -9.649 56.612 1.00 96.44 268 ILE A C 1
ATOM 2192 O O . ILE A 1 268 ? -34.141 -9.667 57.637 1.00 96.44 268 ILE A O 1
ATOM 2196 N N . LEU A 1 269 ? -33.179 -8.527 55.944 1.00 96.31 269 LEU A N 1
ATOM 2197 C CA . LEU A 1 269 ? -33.683 -7.207 56.328 1.00 96.31 269 LEU A CA 1
ATOM 2198 C C . LEU A 1 269 ? -35.211 -7.147 56.260 1.00 96.31 269 LEU A C 1
ATOM 2200 O O . LEU A 1 269 ? -35.830 -6.797 57.257 1.00 96.31 269 LEU A O 1
ATOM 2204 N N . GLU A 1 270 ? -35.818 -7.608 55.165 1.00 96.19 270 GLU A N 1
ATOM 2205 C CA . GLU A 1 270 ? -37.280 -7.673 55.011 1.00 96.19 270 GLU A CA 1
ATOM 2206 C C . GLU A 1 270 ? -37.939 -8.479 56.139 1.00 96.19 270 GLU A C 1
ATOM 2208 O O . GLU A 1 270 ? -38.937 -8.057 56.725 1.00 96.19 270 GLU A O 1
ATOM 2213 N N . LYS A 1 271 ? -37.348 -9.626 56.505 1.00 97.19 271 LYS A N 1
ATOM 2214 C CA . LYS A 1 271 ? -37.830 -10.425 57.637 1.00 97.19 271 LYS A CA 1
ATOM 2215 C C . LYS A 1 271 ? -37.710 -9.671 58.964 1.00 97.19 271 LYS A C 1
ATOM 2217 O O . LYS A 1 271 ? -38.607 -9.751 59.796 1.00 97.19 271 LYS A O 1
ATOM 2222 N N . LYS A 1 272 ? -36.606 -8.952 59.180 1.00 96.00 272 LYS A N 1
ATOM 2223 C CA . LYS A 1 272 ? -36.399 -8.162 60.401 1.00 96.00 272 LYS A CA 1
ATOM 2224 C C . LYS A 1 272 ? -37.346 -6.973 60.496 1.00 96.00 272 LYS A C 1
ATOM 2226 O O . LYS A 1 272 ? -37.791 -6.669 61.600 1.00 96.00 272 LYS A O 1
ATOM 2231 N N . ASP A 1 273 ? -37.685 -6.348 59.377 1.00 96.81 273 ASP A N 1
ATOM 2232 C CA . ASP A 1 273 ? -38.683 -5.282 59.335 1.00 96.81 273 ASP A CA 1
ATOM 2233 C C . ASP A 1 273 ? -40.081 -5.809 59.684 1.00 96.81 273 ASP A C 1
ATOM 2235 O O . ASP A 1 273 ? -40.792 -5.164 60.457 1.00 96.81 273 ASP A O 1
ATOM 2239 N N . ALA A 1 274 ? -40.443 -7.010 59.214 1.00 96.19 274 ALA A N 1
ATOM 2240 C CA . ALA A 1 274 ? -41.678 -7.684 59.622 1.00 96.19 274 ALA A CA 1
ATOM 2241 C C . ALA A 1 274 ? -41.690 -8.003 61.130 1.00 96.19 274 ALA A C 1
ATOM 2243 O O . ALA A 1 274 ? -42.631 -7.626 61.827 1.00 96.19 274 ALA A O 1
ATOM 2244 N N . ASP A 1 275 ? -40.611 -8.593 61.664 1.00 96.06 275 ASP A N 1
ATOM 2245 C CA . ASP A 1 275 ? -40.478 -8.867 63.105 1.00 96.06 275 ASP A CA 1
ATOM 2246 C C . ASP A 1 275 ? -40.620 -7.569 63.941 1.00 96.06 275 ASP A C 1
ATOM 2248 O O . ASP A 1 275 ? -41.249 -7.551 65.002 1.00 96.06 275 ASP A O 1
ATOM 2252 N N . LEU A 1 276 ? -40.023 -6.460 63.483 1.00 96.88 276 LEU A N 1
ATOM 2253 C CA . LEU A 1 276 ? -40.111 -5.154 64.146 1.00 96.88 276 LEU A CA 1
ATOM 2254 C C . LEU A 1 276 ? -41.521 -4.566 64.099 1.00 96.88 276 LEU A C 1
ATOM 2256 O O . LEU A 1 276 ? -41.940 -3.917 65.063 1.00 96.88 276 LEU A O 1
ATOM 2260 N N . PHE A 1 277 ? -42.230 -4.763 62.989 1.00 96.12 277 PHE A N 1
ATOM 2261 C CA . PHE A 1 277 ? -43.620 -4.357 62.842 1.00 96.12 277 PHE A CA 1
ATOM 2262 C C . PHE A 1 277 ? -44.505 -5.096 63.855 1.00 96.12 277 PHE A C 1
ATOM 2264 O O . PHE A 1 277 ? -45.183 -4.446 64.654 1.00 96.12 277 PHE A O 1
ATOM 2271 N N . ASP A 1 278 ? -44.386 -6.423 63.925 1.00 96.44 278 ASP A N 1
ATOM 2272 C CA . ASP A 1 278 ? -45.131 -7.255 64.875 1.00 96.44 278 ASP A CA 1
ATOM 2273 C C . ASP A 1 278 ? -44.844 -6.858 66.332 1.00 96.44 278 ASP A C 1
ATOM 2275 O O . ASP A 1 278 ? -45.755 -6.721 67.154 1.00 96.44 278 ASP A O 1
ATOM 2279 N N . LEU A 1 279 ? -43.573 -6.609 66.671 1.00 95.56 279 LEU A N 1
ATOM 2280 C CA . LEU A 1 279 ? -43.182 -6.146 68.006 1.00 95.56 279 LEU A CA 1
ATOM 2281 C C . LEU A 1 279 ? -43.751 -4.761 68.337 1.00 95.56 279 LEU A C 1
ATOM 2283 O O . LEU A 1 279 ? -44.146 -4.518 69.480 1.00 95.56 279 LEU A O 1
ATOM 2287 N N . ARG A 1 280 ? -43.807 -3.836 67.369 1.00 96.00 280 ARG A N 1
ATOM 2288 C CA . ARG A 1 280 ? -44.439 -2.521 67.568 1.00 96.00 280 ARG A CA 1
ATOM 2289 C C . ARG A 1 280 ? -45.925 -2.657 67.870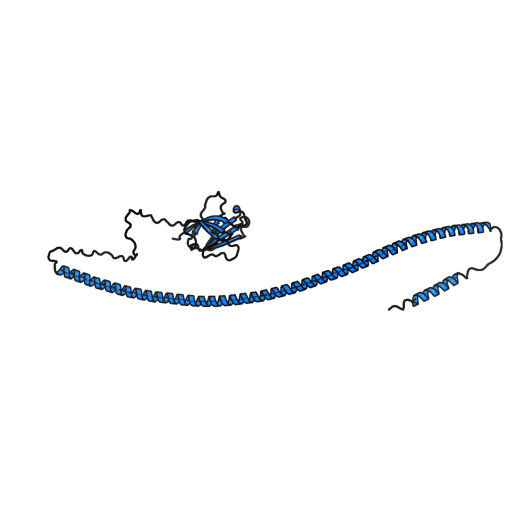 1.00 96.00 280 ARG A C 1
ATOM 2291 O O . ARG A 1 280 ? -46.407 -1.972 68.777 1.00 96.00 280 ARG A O 1
ATOM 2298 N N . ASP A 1 281 ? -46.624 -3.534 67.161 1.00 95.06 281 ASP A N 1
ATOM 2299 C CA . ASP A 1 281 ? -48.043 -3.792 67.398 1.00 95.06 281 ASP A CA 1
ATOM 2300 C C . ASP A 1 281 ? -48.276 -4.405 68.782 1.00 95.06 281 ASP A C 1
ATOM 2302 O O . ASP A 1 281 ? -49.124 -3.920 69.535 1.00 95.06 281 ASP A O 1
ATOM 2306 N N . GLN A 1 282 ? -47.449 -5.370 69.192 1.00 96.25 282 GLN A N 1
ATOM 2307 C CA . GLN A 1 282 ? -47.493 -5.923 70.551 1.00 96.25 282 GLN A CA 1
ATOM 2308 C C . GLN A 1 282 ? -47.252 -4.854 71.626 1.00 96.25 282 GLN A C 1
ATOM 2310 O O . GLN A 1 282 ? -47.988 -4.785 72.611 1.00 96.25 282 GLN A O 1
ATOM 2315 N N . ILE A 1 283 ? -46.260 -3.973 71.441 1.00 94.75 283 ILE A N 1
ATOM 2316 C CA . ILE A 1 283 ? -46.002 -2.853 72.362 1.00 94.75 283 ILE A CA 1
ATOM 2317 C C . ILE A 1 283 ? -47.219 -1.929 72.448 1.00 94.75 283 ILE A C 1
ATOM 2319 O O . ILE A 1 283 ? -47.554 -1.459 73.536 1.00 94.75 283 ILE A O 1
ATOM 2323 N N . LYS A 1 284 ? -47.887 -1.654 71.323 1.00 95.19 284 LYS A N 1
ATOM 2324 C CA . LYS A 1 284 ? -49.086 -0.810 71.284 1.00 95.19 284 LYS A CA 1
ATOM 2325 C C . LYS A 1 284 ? -50.233 -1.435 72.080 1.00 95.19 284 LYS A C 1
ATOM 2327 O O . LYS A 1 284 ? -50.854 -0.730 72.873 1.00 95.19 284 LYS A O 1
ATOM 2332 N N . VAL A 1 285 ? -50.465 -2.739 71.921 1.00 95.06 285 VAL A N 1
ATOM 2333 C CA . VAL A 1 285 ? -51.461 -3.495 72.700 1.00 95.06 285 VAL A CA 1
ATOM 2334 C C . VAL A 1 285 ? -51.144 -3.421 74.193 1.00 95.06 285 VAL A C 1
ATOM 2336 O O . VAL A 1 285 ? -51.969 -2.938 74.966 1.00 95.06 285 VAL A O 1
ATOM 2339 N N . LEU A 1 286 ? -49.919 -3.772 74.593 1.00 94.25 286 LEU A N 1
ATOM 2340 C CA . LEU A 1 286 ? -49.490 -3.723 75.996 1.00 94.25 286 LEU A CA 1
ATOM 2341 C C . LEU A 1 286 ? -49.595 -2.313 76.591 1.00 94.25 286 LEU A C 1
ATOM 2343 O O . LEU A 1 286 ? -49.933 -2.148 77.761 1.00 94.25 286 LEU A O 1
ATOM 2347 N N . LYS A 1 287 ? -49.308 -1.272 75.803 1.00 94.94 287 LYS A N 1
ATOM 2348 C CA . LYS A 1 287 ? -49.433 0.121 76.245 1.00 94.94 287 LYS A CA 1
ATOM 2349 C C . LYS A 1 287 ? -50.892 0.498 76.512 1.00 94.94 287 LYS A C 1
ATOM 2351 O O . LYS A 1 287 ? -51.148 1.176 77.505 1.00 94.94 287 LYS A O 1
ATOM 2356 N N . ASN A 1 288 ? -51.823 0.042 75.673 1.00 92.69 288 ASN A N 1
ATOM 2357 C CA . ASN A 1 288 ? -53.258 0.238 75.884 1.00 92.69 288 ASN A CA 1
ATOM 2358 C C . ASN A 1 288 ? -53.740 -0.507 77.138 1.00 92.69 288 ASN A C 1
ATOM 2360 O O . ASN A 1 288 ? -54.363 0.106 78.000 1.00 92.69 288 ASN A O 1
ATOM 2364 N N . GLU A 1 289 ? -53.375 -1.782 77.300 1.00 93.56 289 GLU A N 1
ATOM 2365 C CA . GLU A 1 289 ? -53.716 -2.571 78.495 1.00 93.56 289 GLU A CA 1
ATOM 2366 C C . GLU A 1 289 ? -53.187 -1.922 79.782 1.00 93.56 289 GLU A C 1
ATOM 2368 O O . GLU A 1 289 ? -53.881 -1.834 80.795 1.00 93.56 289 GLU A O 1
ATOM 2373 N N . ASN A 1 290 ? -51.953 -1.416 79.754 1.00 91.88 290 ASN A N 1
ATOM 2374 C CA . ASN A 1 290 ? -51.350 -0.757 80.906 1.00 91.88 290 ASN A CA 1
ATOM 2375 C C . ASN A 1 290 ? -52.036 0.585 81.224 1.00 91.88 290 ASN A C 1
ATOM 2377 O O . ASN A 1 290 ? -52.182 0.943 82.394 1.00 91.88 290 ASN A O 1
ATOM 2381 N N . GLN A 1 291 ? -52.503 1.310 80.202 1.00 91.88 291 GLN A N 1
ATOM 2382 C CA . GLN A 1 291 ? -53.314 2.515 80.378 1.00 91.88 291 GLN A CA 1
ATOM 2383 C C . GLN A 1 291 ? -54.660 2.184 81.041 1.00 91.88 291 GLN A C 1
ATOM 2385 O O . GLN A 1 291 ? -55.020 2.816 82.033 1.00 91.88 291 GLN A O 1
ATOM 2390 N N . GLU A 1 292 ? -55.353 1.139 80.578 1.00 91.81 292 GLU A N 1
ATOM 2391 C CA . GLU A 1 292 ? -56.593 0.663 81.204 1.00 91.81 292 GLU A CA 1
ATOM 2392 C C . GLU A 1 292 ? -56.381 0.259 82.669 1.00 91.81 292 GLU A C 1
ATOM 2394 O O . GLU A 1 292 ? -57.186 0.594 83.543 1.00 91.81 292 GLU A O 1
ATOM 2399 N N . LEU A 1 293 ? -55.279 -0.436 82.968 1.00 90.06 293 LEU A N 1
ATOM 2400 C CA . LEU A 1 293 ? -54.913 -0.796 84.337 1.00 90.06 293 LEU A CA 1
ATOM 2401 C C . LEU A 1 293 ? -54.622 0.436 85.201 1.00 90.06 293 LEU A C 1
ATOM 2403 O O . LEU A 1 293 ? -55.020 0.462 86.369 1.00 90.06 293 LEU A O 1
ATOM 2407 N N . GLN A 1 294 ? -53.958 1.462 84.663 1.00 89.44 294 GLN A N 1
ATOM 2408 C CA . GLN A 1 294 ? -53.767 2.729 85.374 1.00 89.44 294 GLN A CA 1
ATOM 2409 C C . GLN A 1 294 ? -55.099 3.411 85.684 1.00 89.44 294 GLN A C 1
ATOM 2411 O O . GLN A 1 294 ? -55.290 3.885 86.806 1.00 89.44 294 GLN A O 1
ATOM 2416 N N . ASP A 1 295 ? -56.025 3.437 84.730 1.00 89.06 295 ASP A N 1
ATOM 2417 C CA . ASP A 1 295 ? -57.327 4.072 84.916 1.00 89.06 295 ASP A CA 1
ATOM 2418 C C . ASP A 1 295 ? -58.185 3.302 85.933 1.00 89.06 295 ASP A C 1
ATOM 2420 O O . ASP A 1 295 ? -58.751 3.910 86.846 1.00 89.06 295 ASP A O 1
ATOM 2424 N N . ARG A 1 296 ? -58.180 1.961 85.896 1.00 87.12 296 ARG A N 1
ATOM 2425 C CA . ARG A 1 296 ? -58.789 1.121 86.947 1.00 87.12 296 ARG A CA 1
ATOM 2426 C C . ARG A 1 296 ? -58.167 1.377 88.318 1.00 87.12 296 ARG A C 1
ATOM 2428 O O . ARG A 1 296 ? -58.895 1.528 89.298 1.00 87.12 296 ARG A O 1
ATOM 2435 N N . ASN A 1 297 ? -56.840 1.469 88.401 1.00 84.19 297 ASN A N 1
ATOM 2436 C CA . ASN A 1 297 ? -56.155 1.781 89.656 1.00 84.19 297 ASN A CA 1
ATOM 2437 C C . ASN A 1 297 ? -56.548 3.161 90.195 1.00 84.19 297 ASN A C 1
ATOM 2439 O O . ASN A 1 297 ? -56.804 3.276 91.392 1.00 84.19 297 ASN A O 1
ATOM 2443 N N . LYS A 1 298 ? -56.668 4.190 89.343 1.00 86.19 298 LYS A N 1
ATOM 2444 C CA . LYS A 1 298 ? -57.176 5.512 89.754 1.00 86.19 298 LYS A CA 1
ATOM 2445 C C . LYS A 1 298 ? -58.597 5.426 90.305 1.00 86.19 298 LYS A C 1
ATOM 2447 O O . LYS A 1 298 ? -58.877 6.024 91.341 1.00 86.19 298 LYS A O 1
ATOM 2452 N N . ILE A 1 299 ? -59.485 4.666 89.659 1.00 84.25 299 ILE A N 1
ATOM 2453 C CA . ILE A 1 299 ? -60.862 4.452 90.138 1.00 84.25 299 ILE A CA 1
ATOM 2454 C C . ILE A 1 299 ? -60.852 3.795 91.522 1.00 84.25 299 ILE A C 1
ATOM 2456 O O . ILE A 1 299 ? -61.495 4.300 92.441 1.00 84.25 299 ILE A O 1
ATOM 2460 N N . ILE A 1 300 ? -60.084 2.717 91.697 1.00 81.69 300 ILE A N 1
ATOM 2461 C CA . ILE A 1 300 ? -59.949 2.018 92.984 1.00 81.69 300 ILE A CA 1
ATOM 2462 C C . ILE A 1 300 ? -59.373 2.956 94.052 1.00 81.69 300 ILE A C 1
ATOM 2464 O O . ILE A 1 300 ? -59.846 2.972 95.187 1.00 81.69 300 ILE A O 1
ATOM 2468 N N . GLN A 1 301 ? -58.375 3.769 93.710 1.00 79.38 301 GLN A N 1
ATOM 2469 C CA . GLN A 1 301 ? -57.755 4.720 94.630 1.00 79.38 301 GLN A CA 1
ATOM 2470 C C . GLN A 1 301 ? -58.734 5.832 95.045 1.00 79.38 301 GLN A C 1
ATOM 2472 O O . GLN A 1 301 ? -58.827 6.149 96.231 1.00 79.38 301 GLN A O 1
ATOM 2477 N N . ASN A 1 302 ? -59.530 6.354 94.107 1.00 77.69 302 ASN A N 1
ATOM 2478 C CA . ASN A 1 302 ? -60.601 7.316 94.381 1.00 77.69 302 ASN A CA 1
ATOM 2479 C C . ASN A 1 302 ? -61.705 6.704 95.257 1.00 77.69 302 ASN A C 1
ATOM 2481 O O . ASN A 1 302 ? -62.146 7.330 96.222 1.00 77.69 302 ASN A O 1
ATOM 2485 N N . GLN A 1 303 ? -62.104 5.457 94.987 1.00 76.88 303 GLN A N 1
ATOM 2486 C CA . GLN A 1 303 ? -63.034 4.714 95.839 1.00 76.88 303 GLN A CA 1
ATOM 2487 C C . GLN A 1 303 ? -62.461 4.520 97.247 1.00 76.88 303 GLN A C 1
ATOM 2489 O O . GLN A 1 303 ? -63.156 4.786 98.226 1.00 76.88 303 GLN A O 1
ATOM 2494 N N . LYS A 1 304 ? -61.181 4.158 97.376 1.00 73.88 304 LYS A N 1
ATOM 2495 C CA . LYS A 1 304 ? -60.496 4.008 98.667 1.00 73.88 304 LYS A CA 1
ATOM 2496 C C . LYS A 1 304 ? -60.453 5.326 99.451 1.00 73.88 304 LYS A C 1
ATOM 2498 O O . LYS A 1 304 ? -60.790 5.321 100.630 1.00 73.88 304 LYS A O 1
ATOM 2503 N N . CYS A 1 305 ? -60.152 6.456 98.803 1.00 62.28 305 CYS A N 1
ATOM 2504 C CA . CYS A 1 305 ? -60.249 7.790 99.412 1.00 62.28 305 CYS A CA 1
ATOM 2505 C C . CYS A 1 305 ? -61.682 8.133 99.852 1.00 62.28 305 CYS A C 1
ATOM 2507 O O . CYS A 1 305 ? -61.865 8.698 100.929 1.00 62.28 305 CYS A O 1
ATOM 2509 N N . SER A 1 306 ? -62.700 7.761 99.066 1.00 60.06 306 SER A N 1
ATOM 2510 C CA . SER A 1 306 ? -64.116 7.980 99.411 1.00 60.06 306 SER A CA 1
ATOM 2511 C C . SER A 1 306 ? -64.580 7.125 100.601 1.00 60.06 306 SER A C 1
ATOM 2513 O O . SER A 1 306 ? -65.369 7.570 101.430 1.00 60.06 306 SER A O 1
ATOM 2515 N N . VAL A 1 307 ? -64.047 5.908 100.739 1.00 59.03 307 VAL A N 1
ATOM 2516 C CA . VAL A 1 307 ? -64.298 5.022 101.885 1.00 59.03 307 VAL A CA 1
ATOM 2517 C C . VAL A 1 307 ? -63.558 5.532 103.126 1.00 59.03 307 VAL A C 1
ATOM 2519 O O . VAL A 1 307 ? -64.117 5.530 104.216 1.00 59.03 307 VAL A O 1
ATOM 2522 N N . GLN A 1 308 ? -62.343 6.062 102.968 1.00 53.34 308 GLN A N 1
ATOM 2523 C CA . GLN A 1 308 ? -61.547 6.623 104.065 1.00 53.34 308 GLN A CA 1
ATOM 2524 C C . GLN A 1 308 ? -62.102 7.964 104.589 1.00 53.34 308 GLN A C 1
ATOM 2526 O O . GLN A 1 308 ? -62.047 8.223 105.791 1.00 53.34 308 GLN A O 1
ATOM 2531 N N . THR A 1 309 ? -62.722 8.775 103.723 1.00 51.84 309 THR A N 1
ATOM 2532 C CA . THR A 1 309 ? -63.481 9.979 104.121 1.00 51.84 309 THR A CA 1
ATOM 2533 C C . THR A 1 309 ? -64.837 9.647 104.747 1.00 51.84 309 THR A C 1
ATOM 2535 O O . THR A 1 309 ? -65.283 10.375 105.625 1.00 51.84 309 THR A O 1
ATOM 2538 N N . LYS A 1 310 ? -65.465 8.515 104.395 1.00 50.47 310 LYS A N 1
ATOM 2539 C CA . LYS A 1 310 ? -66.667 8.009 105.091 1.00 50.47 310 LYS A CA 1
ATOM 2540 C C . LYS A 1 310 ? -66.370 7.338 106.441 1.00 50.47 310 LYS A C 1
ATOM 2542 O O . LYS A 1 310 ? -67.275 7.209 107.256 1.00 50.47 310 LYS A O 1
ATOM 2547 N N . LEU A 1 311 ? -65.118 6.952 106.699 1.00 42.91 311 LEU A N 1
ATOM 2548 C CA . LEU A 1 311 ? -64.645 6.369 107.966 1.00 42.91 311 LEU A CA 1
ATOM 2549 C C . LEU A 1 311 ? -64.007 7.394 108.930 1.00 42.91 311 LEU A C 1
ATOM 2551 O O . LEU A 1 311 ? -63.422 7.000 109.934 1.00 42.91 311 LEU A O 1
ATOM 2555 N N . SER A 1 312 ? -64.140 8.701 108.672 1.00 37.56 312 SER A N 1
ATOM 2556 C CA . SER A 1 312 ? -63.694 9.765 109.591 1.00 37.56 312 SER A CA 1
ATOM 2557 C C . SER A 1 312 ? -64.756 10.877 109.654 1.00 37.56 312 SER A C 1
ATOM 2559 O O . SER A 1 312 ? -64.834 11.681 108.728 1.00 37.56 312 SER A O 1
ATOM 2561 N N . PRO A 1 313 ? -65.593 10.922 110.711 1.00 42.16 313 PRO A N 1
ATOM 2562 C CA . PRO A 1 313 ? -65.145 11.537 111.957 1.00 42.16 313 PRO A CA 1
ATOM 2563 C C . PRO A 1 313 ? -65.540 10.703 113.183 1.00 42.16 313 PRO A C 1
ATOM 2565 O O . PRO A 1 313 ? -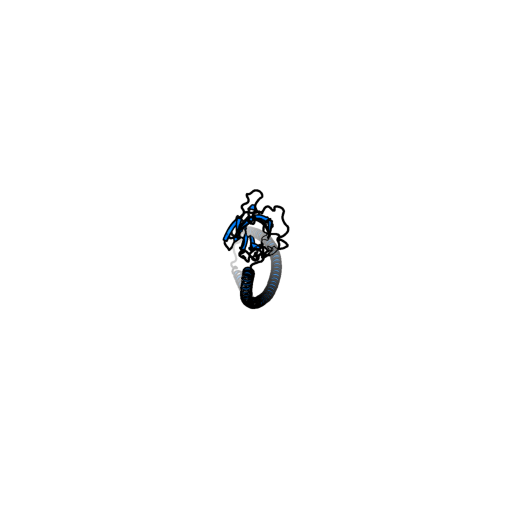66.601 10.892 113.762 1.00 42.16 313 PRO A O 1
ATOM 2568 N N . SER A 1 314 ? -64.671 9.790 113.607 1.00 39.62 314 SER A N 1
ATOM 2569 C CA . SER A 1 314 ? -64.593 9.326 114.997 1.00 39.62 314 SER A CA 1
ATOM 2570 C C . SER A 1 314 ? -63.445 8.333 115.108 1.00 39.62 314 SER A C 1
ATOM 2572 O O . SER A 1 314 ? -63.591 7.184 114.710 1.00 39.62 314 SER A O 1
ATOM 2574 N N . LEU A 1 315 ? -62.298 8.792 115.608 1.00 35.47 315 LEU A N 1
ATOM 2575 C CA . LEU A 1 315 ? -61.506 8.090 116.623 1.00 35.47 315 LEU A CA 1
ATOM 2576 C C . LEU A 1 315 ? -60.259 8.918 116.933 1.00 35.47 315 LEU A C 1
ATOM 2578 O O . LEU A 1 315 ? -59.292 8.985 116.176 1.00 35.47 315 LEU A O 1
ATOM 2582 N N . LYS A 1 316 ? -60.324 9.571 118.094 1.00 35.22 316 LYS A N 1
ATOM 2583 C CA . LYS A 1 316 ? -59.154 9.996 118.854 1.00 35.22 316 LYS A CA 1
ATOM 2584 C C . LYS A 1 316 ? -58.295 8.766 119.179 1.00 35.22 316 LYS A C 1
ATOM 2586 O O . LYS A 1 316 ? -58.829 7.712 119.501 1.00 35.22 316 LYS A O 1
ATOM 2591 N N . ASN A 1 317 ? -56.986 9.004 119.227 1.00 38.97 317 ASN A N 1
ATOM 2592 C CA . ASN A 1 317 ? -55.961 8.256 119.961 1.00 38.97 317 ASN A CA 1
ATOM 2593 C C . ASN A 1 317 ? -55.672 6.807 119.538 1.00 38.97 317 ASN A C 1
ATOM 2595 O O . ASN A 1 317 ? -56.327 5.867 119.970 1.00 38.97 317 ASN A O 1
ATOM 2599 N N . SER A 1 318 ? -54.540 6.612 118.858 1.00 34.41 318 SER A N 1
ATOM 2600 C CA . SER A 1 318 ? -53.364 5.903 119.407 1.00 34.41 318 SER A CA 1
ATOM 2601 C C . SER A 1 318 ? -52.339 5.606 118.304 1.00 34.41 318 SER A C 1
ATOM 2603 O O . SER A 1 318 ? -52.693 5.432 117.144 1.00 34.41 318 SER A O 1
ATOM 2605 N N . GLY A 1 319 ? -51.061 5.510 118.680 1.00 32.66 319 GLY A N 1
ATOM 2606 C CA . GLY A 1 319 ? -50.117 4.668 117.940 1.00 32.66 319 GLY A CA 1
ATOM 2607 C C . GLY A 1 319 ? -49.087 5.388 117.081 1.00 32.66 319 GLY A C 1
ATOM 2608 O O . GLY A 1 319 ? -49.156 5.409 115.859 1.00 32.66 319 GLY A O 1
ATOM 2609 N N . THR A 1 320 ? -48.057 5.898 117.743 1.00 44.59 320 THR A N 1
ATOM 2610 C CA . THR A 1 320 ? -46.717 6.077 117.187 1.00 44.59 320 THR A CA 1
ATOM 2611 C C . THR A 1 320 ? -46.134 4.756 116.646 1.00 44.59 320 THR A C 1
ATOM 2613 O O . THR A 1 320 ? -46.423 3.686 117.172 1.00 44.59 320 THR A O 1
ATOM 2616 N N . LYS A 1 321 ? -45.195 4.889 115.690 1.00 47.62 321 LYS A N 1
ATOM 2617 C CA . LYS A 1 321 ? -44.213 3.896 115.183 1.00 47.62 321 LYS A CA 1
ATOM 2618 C C . LYS A 1 321 ? -44.680 2.945 114.070 1.00 47.62 321 LYS A C 1
ATOM 2620 O O . LYS A 1 321 ? -45.313 1.936 114.329 1.00 47.62 321 LYS A O 1
ATOM 2625 N N . SER A 1 322 ? -44.199 3.205 112.851 1.00 41.56 322 SER A N 1
ATOM 2626 C CA . SER A 1 322 ? -43.552 2.218 111.959 1.00 41.56 322 SER A CA 1
ATOM 2627 C C . SER A 1 322 ? -43.395 2.826 110.561 1.00 41.56 322 SER A C 1
ATOM 2629 O O . SER A 1 322 ? -44.277 2.722 109.716 1.00 41.56 322 SER A O 1
ATOM 2631 N N . ASN A 1 323 ? -42.291 3.539 110.317 1.00 42.56 323 ASN A N 1
ATOM 2632 C CA . ASN A 1 323 ? -41.924 3.933 108.950 1.00 42.56 323 ASN A CA 1
ATOM 2633 C C . ASN A 1 323 ? -40.403 4.090 108.776 1.00 42.56 323 ASN A C 1
ATOM 2635 O O . ASN A 1 323 ? -39.910 5.054 108.196 1.00 42.56 323 ASN A O 1
ATOM 2639 N N . LYS A 1 324 ? -39.642 3.134 109.328 1.00 47.66 324 LYS A N 1
ATOM 2640 C CA . LYS A 1 324 ? -38.191 3.005 109.098 1.00 47.66 324 LYS A CA 1
ATOM 2641 C C . LYS A 1 324 ? -37.759 1.663 108.488 1.00 47.66 324 LYS A C 1
ATOM 2643 O O . LYS A 1 324 ? -36.590 1.524 108.155 1.00 47.66 324 LYS A O 1
ATOM 2648 N N . GLU A 1 325 ? -38.664 0.712 108.242 1.00 48.94 325 GLU A N 1
ATOM 2649 C CA . GLU A 1 325 ? -38.268 -0.637 107.788 1.00 48.94 325 GLU A CA 1
ATOM 2650 C C . GLU A 1 325 ? -38.330 -0.899 106.274 1.00 48.94 325 GLU A C 1
ATOM 2652 O O . GLU A 1 325 ? -37.675 -1.824 105.798 1.00 48.94 325 GLU A O 1
ATOM 2657 N N . ASN A 1 326 ? -39.009 -0.075 105.467 1.00 45.81 326 ASN A N 1
ATOM 2658 C CA . ASN A 1 326 ? -39.076 -0.323 104.015 1.00 45.81 326 ASN A CA 1
ATOM 2659 C C . ASN A 1 326 ? -38.001 0.395 103.187 1.00 45.81 326 ASN A C 1
ATOM 2661 O O . ASN A 1 326 ? -37.768 0.034 102.031 1.00 45.81 326 ASN A O 1
ATOM 2665 N N . THR A 1 327 ? -37.273 1.344 103.775 1.00 50.12 327 THR A N 1
ATOM 2666 C CA . THR A 1 327 ? -36.173 2.040 103.089 1.00 50.12 327 THR A CA 1
ATOM 2667 C C . THR A 1 327 ? -34.862 1.244 103.139 1.00 50.12 327 THR A C 1
ATOM 2669 O O . THR A 1 327 ? -34.043 1.362 102.231 1.00 50.12 327 THR A O 1
ATOM 2672 N N . GLN A 1 328 ? -34.680 0.353 104.123 1.00 52.94 328 GLN A N 1
ATOM 2673 C CA . GLN A 1 328 ? -33.475 -0.487 104.228 1.00 52.94 328 GLN A CA 1
ATOM 2674 C C . GLN A 1 328 ? -33.507 -1.724 103.310 1.00 52.94 328 GLN A C 1
ATOM 2676 O O . GLN A 1 328 ? -32.473 -2.093 102.753 1.00 52.94 328 GLN A O 1
ATOM 2681 N N . LYS A 1 329 ? -34.683 -2.306 103.022 1.00 53.03 329 LYS A N 1
ATOM 2682 C CA . LYS A 1 329 ? -34.791 -3.427 102.062 1.00 53.03 329 LYS A CA 1
ATOM 2683 C C . LYS A 1 329 ? -34.568 -3.009 100.603 1.00 53.03 329 LYS A C 1
ATOM 2685 O O . LYS A 1 329 ? -34.062 -3.803 99.812 1.00 53.03 329 LYS A O 1
ATOM 2690 N N . LYS A 1 330 ? -34.864 -1.754 100.243 1.00 53.22 330 LYS A N 1
ATOM 2691 C CA . LYS A 1 330 ? -34.654 -1.239 98.877 1.00 53.22 330 LYS A CA 1
ATOM 2692 C C . LYS A 1 330 ? -33.182 -0.909 98.580 1.00 53.22 330 LYS A C 1
ATOM 2694 O O . LYS A 1 330 ? -32.761 -1.016 97.433 1.00 53.22 330 LYS A O 1
ATOM 2699 N N . ILE A 1 331 ? -32.388 -0.587 99.607 1.00 58.06 331 ILE A N 1
ATOM 2700 C CA . ILE A 1 331 ? -30.939 -0.347 99.481 1.00 58.06 331 ILE A CA 1
ATOM 2701 C C . ILE A 1 331 ? -30.157 -1.676 99.461 1.00 58.06 331 ILE A C 1
ATOM 2703 O O . ILE A 1 331 ? -29.232 -1.824 98.664 1.00 58.06 331 ILE A O 1
ATOM 2707 N N . ALA A 1 332 ? -30.582 -2.690 100.227 1.00 57.69 332 ALA A N 1
ATOM 2708 C CA . ALA A 1 332 ? -29.950 -4.015 100.205 1.00 57.69 332 ALA A CA 1
ATOM 2709 C C . ALA A 1 332 ? -30.127 -4.752 98.857 1.00 57.69 332 ALA A C 1
ATOM 2711 O O . ALA A 1 332 ? -29.183 -5.367 98.361 1.00 57.69 332 ALA A O 1
ATOM 2712 N N . LEU A 1 333 ? -31.293 -4.628 98.206 1.00 55.16 333 LEU A N 1
ATOM 2713 C CA . LEU A 1 333 ? -31.556 -5.307 96.927 1.00 55.16 333 LEU A CA 1
ATOM 2714 C C . LEU A 1 333 ? -30.808 -4.675 95.733 1.00 55.16 333 LEU A C 1
ATOM 2716 O O . LEU A 1 333 ? -30.488 -5.368 94.766 1.00 55.16 333 LEU A O 1
ATOM 2720 N N . MET A 1 334 ? -30.497 -3.372 95.791 1.00 56.50 334 MET A N 1
ATOM 2721 C CA . MET A 1 334 ? -29.714 -2.696 94.743 1.00 56.50 334 MET A CA 1
ATOM 2722 C C . MET A 1 334 ? -28.204 -2.955 94.856 1.00 56.50 334 MET A C 1
ATOM 2724 O O . MET A 1 334 ? -27.516 -2.951 93.838 1.00 56.50 334 MET A O 1
ATOM 2728 N N . SER A 1 335 ? -27.693 -3.277 96.050 1.00 54.06 335 SER A N 1
ATOM 2729 C CA . SER A 1 335 ? -26.292 -3.688 96.236 1.00 54.06 335 SER A CA 1
ATOM 2730 C C . SER A 1 335 ? -26.006 -5.075 95.627 1.00 54.06 335 SER A C 1
ATOM 2732 O O . SER A 1 335 ? -24.998 -5.275 94.948 1.00 54.06 335 SER A O 1
ATOM 2734 N N . GLN A 1 336 ? -26.948 -6.020 95.740 1.00 54.78 336 GLN A N 1
ATOM 2735 C CA . GLN A 1 336 ? -26.774 -7.391 95.233 1.00 54.78 336 GLN A CA 1
ATOM 2736 C C . GLN A 1 336 ? -26.886 -7.501 93.696 1.00 54.78 336 GLN A C 1
ATOM 2738 O O . GLN A 1 336 ? -26.262 -8.366 93.073 1.00 54.78 336 GLN A O 1
ATOM 2743 N N . LYS A 1 337 ? -27.633 -6.588 93.055 1.00 55.34 337 LYS A N 1
ATOM 2744 C CA . LYS A 1 337 ? -27.811 -6.556 91.589 1.00 55.34 337 LYS A CA 1
ATOM 2745 C C . LYS A 1 337 ? -26.639 -5.897 90.845 1.00 55.34 337 LYS A C 1
ATOM 2747 O O . LYS A 1 337 ? -26.411 -6.199 89.675 1.00 55.34 337 LYS A O 1
ATOM 2752 N N . ASN A 1 338 ? -25.860 -5.051 91.523 1.00 54.03 338 ASN A N 1
ATOM 2753 C CA . ASN A 1 338 ? -24.674 -4.417 90.938 1.00 54.03 338 ASN A CA 1
ATOM 2754 C C . ASN A 1 338 ? -23.411 -5.293 91.034 1.00 54.03 338 ASN A C 1
ATOM 2756 O O . ASN A 1 338 ? -22.555 -5.204 90.158 1.00 54.03 338 ASN A O 1
ATOM 2760 N N . GLN A 1 339 ? -23.317 -6.220 91.997 1.00 53.81 339 GLN A N 1
ATOM 2761 C CA . GLN A 1 339 ? -22.213 -7.197 92.042 1.00 53.81 339 GLN A CA 1
ATOM 2762 C C . GLN A 1 339 ? -22.347 -8.333 91.011 1.00 53.81 339 GLN A C 1
ATOM 2764 O O . GLN A 1 339 ? -21.345 -8.903 90.583 1.00 53.81 339 GLN A O 1
ATOM 2769 N N . SER A 1 340 ? -23.563 -8.643 90.556 1.00 53.72 340 SER A N 1
ATOM 2770 C CA . SER A 1 340 ? -23.810 -9.677 89.538 1.00 53.72 340 SER A CA 1
ATOM 2771 C C . SER A 1 340 ? -23.553 -9.187 88.104 1.00 53.72 340 SER A C 1
ATOM 2773 O O . SER A 1 340 ? -23.191 -9.989 87.246 1.00 53.72 340 SER A O 1
ATOM 2775 N N . LYS A 1 341 ? -23.634 -7.873 87.843 1.00 52.03 341 LYS A N 1
ATOM 2776 C CA . LYS A 1 341 ? -23.269 -7.283 86.540 1.00 52.03 341 LYS A CA 1
ATOM 2777 C C . LYS A 1 341 ? -21.761 -7.134 86.314 1.00 52.03 341 LYS A C 1
ATOM 2779 O O . LYS A 1 341 ? -21.343 -7.128 85.166 1.00 52.03 341 LYS A O 1
ATOM 2784 N N . LEU A 1 342 ? -20.946 -7.073 87.370 1.00 48.97 342 LEU A N 1
ATOM 2785 C CA . LEU A 1 342 ? -19.482 -6.956 87.260 1.00 48.97 342 LEU A CA 1
ATOM 2786 C C . LEU A 1 342 ? -18.760 -8.301 87.056 1.00 48.97 342 LEU A C 1
ATOM 2788 O O . LEU A 1 342 ? -17.626 -8.311 86.591 1.00 48.97 342 LEU A O 1
ATOM 2792 N N . LYS A 1 343 ? -19.407 -9.442 87.337 1.00 50.38 343 LYS A N 1
ATOM 2793 C CA . LYS A 1 343 ? -18.822 -10.780 87.108 1.00 50.38 343 LYS A CA 1
ATOM 2794 C C . LYS A 1 343 ? -19.049 -11.354 85.704 1.00 50.38 343 LYS A C 1
ATOM 2796 O O . LYS A 1 343 ? -18.409 -12.337 85.357 1.00 50.38 343 LYS A O 1
ATOM 2801 N N . MET A 1 344 ? -19.920 -10.756 84.889 1.00 50.00 344 MET A N 1
ATOM 2802 C CA . MET A 1 344 ? -20.231 -11.253 83.536 1.00 50.00 344 MET A CA 1
ATOM 2803 C C . MET A 1 344 ? -19.450 -10.546 82.418 1.00 50.00 344 MET A C 1
ATOM 2805 O O . MET A 1 344 ? -19.473 -11.011 81.285 1.00 50.00 344 MET A O 1
ATOM 2809 N N . THR A 1 345 ? -18.725 -9.464 82.718 1.00 49.94 345 THR A N 1
ATOM 2810 C CA . THR A 1 345 ? -17.922 -8.717 81.729 1.00 49.94 345 THR A CA 1
ATOM 2811 C C . THR A 1 345 ? -16.444 -9.118 81.696 1.00 49.94 345 THR A C 1
ATOM 2813 O O . THR A 1 345 ? -15.684 -8.522 80.945 1.00 49.94 345 THR A O 1
ATOM 2816 N N . LEU A 1 346 ? -16.024 -10.123 82.479 1.00 48.09 346 LEU A N 1
ATOM 2817 C CA . LEU A 1 346 ? -14.636 -10.616 82.499 1.00 48.09 346 LEU A CA 1
ATOM 2818 C C . LEU A 1 346 ? -14.447 -12.006 81.865 1.00 48.09 346 LEU A C 1
ATOM 2820 O O . LEU A 1 346 ? -13.387 -12.606 82.003 1.00 48.09 346 LEU A O 1
ATOM 2824 N N . ILE A 1 347 ? -15.459 -12.528 81.169 1.00 49.56 347 ILE A N 1
ATOM 2825 C CA . ILE A 1 347 ? -15.353 -13.772 80.396 1.00 49.56 347 ILE A CA 1
ATOM 2826 C C . ILE A 1 347 ? -15.930 -13.503 79.011 1.00 49.56 347 ILE A C 1
ATOM 2828 O O . ILE A 1 347 ? -17.099 -13.780 78.754 1.00 49.56 347 ILE A O 1
ATOM 2832 N N . LYS A 1 348 ? -15.118 -12.878 78.161 1.00 43.31 348 LYS A N 1
ATOM 2833 C CA . LYS A 1 348 ? -15.114 -12.998 76.694 1.00 43.31 348 LYS A CA 1
ATOM 2834 C C . LYS A 1 348 ? -13.988 -12.111 76.166 1.00 43.31 348 LYS A C 1
ATOM 2836 O O . LYS A 1 348 ? -14.192 -10.946 75.834 1.00 43.31 348 LYS A O 1
ATOM 2841 N N . HIS A 1 349 ? -12.791 -12.692 76.228 1.00 45.16 349 HIS A N 1
ATOM 2842 C CA . HIS A 1 349 ? -11.818 -12.557 75.152 1.00 45.16 349 HIS A CA 1
ATOM 2843 C C . HIS A 1 349 ? -12.440 -13.025 73.837 1.00 45.16 349 HIS A C 1
ATOM 2845 O O . HIS A 1 349 ? -13.252 -13.983 73.898 1.00 45.16 349 HIS A O 1
#

Sequence (349 aa):
MLDFIDLQVIRIEGIEYDPADLSVSLITDSKCIGKVYPLSQANEMNPIRIPSLCYLQFVTKIVSHQEQIISSVTLQTQILPKEGYQWVPLFQCSNDLIYSFPKEIGPIKLLIYIKSKRPLSPVQEITENSEQGSEINSSMTFREETMPELKFSNGSIDEKEREEKQAYYSLRIIELEQTIQRDRFNFNEELIRSGQEYKKAIDQISIELEIYKAKSKNFQKLIDEFKEENEELRAKLEQEKEKTNAAEENLQKNILKSKMSENSLLKILEKKDADLFDLRDQIKVLKNENQELQDRNKIIQNQKCSVQTKLSPSLKNSGTKSNKENTQKKIALMSQKNQSKLKMTLIKH

Organism: NCBI:txid1481888